Protein AF-A0A9Q0Q1X7-F1 (afdb_monomer_lite)

Foldseek 3Di:
DDDDDDDCADPVPRDRVDDPPPPDPPPVLVVQQVVQVVCVVVVRDGDDDQDPQDALVNLLVLLVQCPDPVSLLVSLVVLVVNLVRDLSNLVSCLVSCVLVSLLVQLLVQLPDPPPDDDPDPDPPCGSNLSSLVSNLSSVDDLVSLACCCPPPCNVVSLVSLLSCLVDNPLSSVLSSLSSVLSSVVSDDLVSLLPDDPSSLVSLVVNLVVCSDPSSNVSSVVVCVVSVVNPVVNVVVVVVVVVVPPD

Structure (mmCIF, N/CA/C/O backbone):
data_AF-A0A9Q0Q1X7-F1
#
_entry.id   AF-A0A9Q0Q1X7-F1
#
loop_
_atom_site.group_PDB
_atom_site.id
_atom_site.type_symbol
_atom_site.label_atom_id
_atom_site.label_alt_id
_atom_site.label_comp_id
_atom_site.label_asym_id
_atom_site.label_entity_id
_atom_site.label_seq_id
_atom_site.pdbx_PDB_ins_code
_atom_site.Cartn_x
_atom_site.Cartn_y
_atom_site.Cartn_z
_atom_site.occupancy
_atom_site.B_iso_or_equiv
_atom_site.auth_seq_id
_atom_site.auth_comp_id
_atom_site.auth_asym_id
_atom_site.auth_atom_id
_atom_site.pdbx_PDB_model_num
ATOM 1 N N . MET A 1 1 ? -6.731 8.729 -27.708 1.00 34.09 1 MET A N 1
ATOM 2 C CA . MET A 1 1 ? -6.376 7.379 -27.225 1.00 34.09 1 MET A CA 1
ATOM 3 C C . MET A 1 1 ? -7.674 6.590 -27.133 1.00 34.09 1 MET A C 1
ATOM 5 O O . MET A 1 1 ? -8.477 6.862 -26.253 1.00 34.09 1 MET A O 1
ATOM 9 N N . VAL A 1 2 ? -7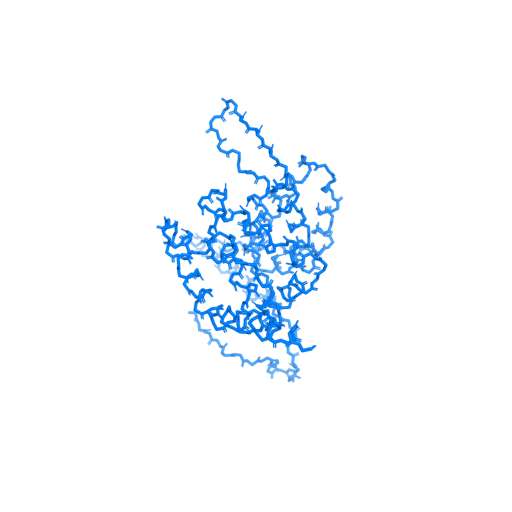.970 5.760 -28.136 1.00 26.16 2 VAL A N 1
ATOM 10 C CA . VAL A 1 2 ? -9.247 5.031 -28.222 1.00 26.16 2 VAL A CA 1
ATOM 11 C C . VAL A 1 2 ? -9.137 3.783 -27.352 1.00 26.16 2 VAL A C 1
ATOM 13 O O . VAL A 1 2 ? -8.309 2.915 -27.616 1.00 26.16 2 VAL A O 1
ATOM 16 N N . VAL A 1 3 ? -9.938 3.730 -26.291 1.00 31.62 3 VAL A N 1
ATOM 17 C CA . VAL A 1 3 ? -10.081 2.560 -25.420 1.00 31.62 3 VAL A CA 1
ATOM 18 C C . VAL A 1 3 ? -10.922 1.529 -26.172 1.00 31.62 3 VAL A C 1
ATOM 20 O O . VAL A 1 3 ? -12.124 1.723 -26.350 1.00 31.62 3 VAL A O 1
ATOM 23 N N . PHE A 1 4 ? -10.303 0.446 -26.642 1.00 34.62 4 PHE A N 1
ATOM 24 C CA . PHE A 1 4 ? -11.054 -0.719 -27.101 1.00 34.62 4 PHE A CA 1
ATOM 25 C C . PHE A 1 4 ? -11.510 -1.526 -25.883 1.00 34.62 4 PHE A C 1
ATOM 27 O O . PHE A 1 4 ? -10.716 -1.855 -25.005 1.00 34.62 4 PHE A O 1
ATOM 34 N N . ARG A 1 5 ? -12.824 -1.770 -25.832 1.00 38.97 5 ARG A N 1
ATOM 35 C CA . ARG A 1 5 ? -13.536 -2.536 -24.804 1.00 38.97 5 ARG A CA 1
ATOM 36 C C . ARG A 1 5 ? -12.902 -3.910 -24.558 1.00 38.97 5 ARG A C 1
ATOM 38 O O . ARG A 1 5 ? -12.424 -4.548 -25.492 1.00 38.97 5 ARG A O 1
ATOM 45 N N . GLN A 1 6 ? -12.998 -4.347 -23.300 1.00 49.66 6 GLN A N 1
ATOM 46 C CA . GLN A 1 6 ? -12.722 -5.695 -22.801 1.00 49.66 6 GLN A CA 1
ATOM 47 C C . GLN A 1 6 ? -13.341 -6.769 -23.701 1.00 49.66 6 GLN A C 1
ATOM 49 O O . GLN A 1 6 ? -14.539 -7.029 -23.649 1.00 49.66 6 GLN A O 1
ATOM 54 N N . ASN A 1 7 ? -12.499 -7.394 -24.515 1.00 52.53 7 ASN A N 1
ATOM 55 C CA . ASN A 1 7 ? -12.688 -8.769 -24.932 1.00 52.53 7 ASN A CA 1
ATOM 56 C C . ASN A 1 7 ? -11.497 -9.518 -24.346 1.00 52.53 7 ASN A C 1
ATOM 58 O O . ASN A 1 7 ? -10.388 -9.410 -24.867 1.00 52.53 7 ASN A O 1
ATOM 62 N N . ASP A 1 8 ? -11.722 -10.293 -23.287 1.00 61.03 8 ASP A N 1
ATOM 63 C CA . ASP A 1 8 ? -10.694 -11.136 -22.656 1.00 61.03 8 ASP A CA 1
ATOM 64 C C . ASP A 1 8 ? -10.352 -12.348 -23.532 1.00 61.03 8 ASP A C 1
ATOM 66 O O . ASP A 1 8 ? -9.950 -13.396 -23.050 1.00 61.03 8 ASP A O 1
ATOM 70 N N . THR A 1 9 ? -10.581 -12.253 -24.840 1.00 65.00 9 THR A N 1
ATOM 71 C CA . THR A 1 9 ? -10.465 -13.337 -25.801 1.00 65.00 9 THR A CA 1
ATOM 72 C C . THR A 1 9 ? -9.698 -12.835 -27.013 1.00 65.00 9 THR A C 1
ATOM 74 O O . THR A 1 9 ? -10.054 -11.823 -27.618 1.00 65.00 9 THR A O 1
ATOM 77 N N . CYS A 1 10 ? -8.637 -13.545 -27.387 1.00 63.25 10 CYS A N 1
ATOM 78 C CA . CYS A 1 10 ? -7.842 -13.196 -28.556 1.00 63.25 10 CYS A CA 1
ATOM 79 C C . CYS A 1 10 ? -8.701 -13.296 -29.831 1.00 63.25 10 CYS A C 1
ATOM 81 O O . CYS A 1 10 ? -9.258 -14.364 -30.094 1.00 63.25 10 CYS A O 1
ATOM 83 N N . PRO A 1 11 ? -8.785 -12.244 -30.668 1.00 62.81 11 PRO A N 1
ATOM 84 C CA . PRO A 1 11 ? -9.604 -12.269 -31.881 1.00 62.81 11 PRO A CA 1
ATOM 85 C C . PRO A 1 11 ? -9.118 -13.302 -32.909 1.00 62.81 11 PRO A C 1
ATOM 87 O O . PRO A 1 11 ? -9.892 -13.729 -33.760 1.00 62.81 11 PRO A O 1
ATOM 90 N N . VAL A 1 12 ? -7.851 -13.722 -32.819 1.00 73.75 12 VAL A N 1
ATOM 91 C CA . VAL A 1 12 ? -7.244 -14.707 -33.724 1.00 73.75 12 VAL A CA 1
ATOM 92 C C . VAL A 1 12 ? -7.391 -16.127 -33.183 1.00 73.75 12 VAL A C 1
ATOM 94 O O . VAL A 1 12 ? -7.832 -17.016 -33.903 1.00 73.75 12 VAL A O 1
ATOM 97 N N . THR A 1 13 ? -7.038 -16.359 -31.916 1.00 75.69 13 THR A N 1
ATOM 98 C CA . THR A 1 13 ? -6.995 -17.720 -31.350 1.00 75.69 13 THR A CA 1
ATOM 99 C C . THR A 1 13 ? -8.276 -18.121 -30.625 1.00 75.69 13 THR A C 1
ATOM 101 O O . THR A 1 13 ? -8.432 -19.290 -30.287 1.00 75.69 13 THR A O 1
ATOM 104 N N . LYS A 1 14 ? -9.193 -17.177 -30.372 1.00 78.69 14 LYS A N 1
ATOM 105 C CA . LYS A 1 14 ? -10.404 -17.354 -29.549 1.00 78.69 14 LYS A CA 1
ATOM 106 C C . LYS A 1 14 ? -10.136 -17.884 -28.131 1.00 78.69 14 LYS A C 1
ATOM 108 O O . LYS A 1 14 ? -11.051 -18.359 -27.468 1.00 78.69 14 LYS A O 1
ATOM 113 N N . GLN A 1 15 ? -8.893 -17.811 -27.657 1.00 72.19 15 GLN A N 1
ATOM 114 C CA . GLN A 1 15 ? -8.513 -18.233 -26.310 1.00 72.19 15 GLN A CA 1
ATOM 115 C C . GLN A 1 15 ? -8.655 -17.079 -25.324 1.00 72.19 15 GLN A C 1
ATOM 117 O O . GLN A 1 15 ? -8.413 -15.924 -25.687 1.00 72.19 15 GLN A O 1
ATOM 122 N N . VAL A 1 16 ? -9.008 -17.415 -24.081 1.00 71.12 16 VAL A N 1
ATOM 123 C CA . VAL A 1 16 ? -9.066 -16.457 -22.974 1.00 71.12 16 VAL A CA 1
ATOM 124 C C . VAL A 1 16 ? -7.652 -15.957 -22.675 1.00 71.12 16 VAL A C 1
ATOM 126 O O . VAL A 1 16 ? -6.748 -16.754 -22.423 1.00 71.12 16 VAL A O 1
ATOM 129 N N . ILE A 1 17 ? -7.447 -14.644 -22.743 1.00 63.00 17 ILE A N 1
ATOM 130 C CA . ILE A 1 17 ? -6.158 -14.008 -22.467 1.00 63.00 17 ILE A CA 1
ATOM 131 C C . ILE A 1 17 ? -6.039 -13.838 -20.952 1.00 63.00 17 ILE A C 1
ATOM 133 O O . ILE A 1 17 ? -6.420 -12.818 -20.382 1.00 63.00 17 ILE A O 1
ATOM 137 N N . SER A 1 18 ? -5.509 -14.861 -20.288 1.00 53.56 18 SER A N 1
ATOM 138 C CA . SER A 1 18 ? -5.159 -14.796 -18.870 1.00 53.56 18 SER A CA 1
ATOM 139 C C . SER A 1 18 ? -3.839 -14.041 -18.707 1.00 53.56 18 SER A C 1
ATOM 141 O O . SER A 1 18 ? -2.768 -14.611 -18.893 1.00 53.56 18 SER A O 1
ATOM 143 N N . GLY A 1 19 ? -3.914 -12.754 -18.366 1.00 54.09 19 GLY A N 1
ATOM 144 C CA . GLY A 1 19 ? -2.747 -11.930 -18.050 1.00 54.09 19 GLY A CA 1
ATOM 145 C C . GLY A 1 19 ? -2.680 -10.663 -18.892 1.00 54.09 19 GLY A C 1
ATOM 146 O O . GLY A 1 19 ? -2.526 -10.702 -20.108 1.00 54.09 19 GLY A O 1
ATOM 147 N N . CYS A 1 20 ? -2.747 -9.510 -18.229 1.00 49.44 20 CYS A N 1
ATOM 148 C CA . CYS A 1 20 ? -2.546 -8.196 -18.840 1.00 49.44 20 CYS A CA 1
ATOM 149 C C . CYS A 1 20 ? -1.042 -7.909 -19.048 1.00 49.44 20 CYS A C 1
ATOM 151 O O . CYS A 1 20 ? -0.532 -6.852 -18.670 1.00 49.44 20 CYS A O 1
ATOM 153 N N . GLU A 1 21 ? -0.308 -8.877 -19.604 1.00 54.56 21 GLU A N 1
ATOM 154 C CA . GLU A 1 21 ? 1.038 -8.663 -20.131 1.00 54.56 21 GLU A CA 1
ATOM 155 C C . GLU A 1 21 ? 0.905 -8.338 -21.616 1.00 54.56 21 GLU A C 1
ATOM 157 O O . GLU A 1 21 ? 0.806 -9.208 -22.480 1.00 54.56 21 GLU A O 1
ATOM 162 N N . VAL A 1 22 ? 0.851 -7.040 -21.917 1.00 57.97 22 VAL A N 1
ATOM 163 C CA . VAL A 1 22 ? 0.846 -6.554 -23.296 1.00 57.97 22 VAL A CA 1
ATOM 164 C C . VAL A 1 22 ? 2.129 -7.043 -23.962 1.00 57.97 22 VAL A C 1
ATOM 166 O O . VAL A 1 22 ? 3.216 -6.574 -23.625 1.00 57.97 22 VAL A O 1
ATOM 169 N N . THR A 1 23 ? 2.024 -7.981 -24.907 1.00 57.84 23 THR A N 1
ATOM 170 C CA . THR A 1 23 ? 3.183 -8.404 -25.696 1.00 57.84 23 THR A CA 1
ATOM 171 C C . THR A 1 23 ? 3.665 -7.194 -26.495 1.00 57.84 23 THR A C 1
ATOM 173 O O . THR A 1 23 ? 2.920 -6.671 -27.332 1.00 57.84 23 THR A O 1
ATOM 176 N N . PRO A 1 24 ? 4.880 -6.685 -26.243 1.00 64.31 24 PRO A N 1
ATOM 177 C CA . PRO A 1 24 ? 5.303 -5.446 -26.862 1.00 64.31 24 PRO A CA 1
ATOM 178 C C . PRO A 1 24 ? 5.451 -5.647 -28.377 1.00 64.31 24 PRO A C 1
ATOM 180 O O . PRO A 1 24 ? 6.198 -6.508 -28.836 1.00 64.31 24 PRO A O 1
ATOM 183 N N . ASN A 1 25 ? 4.763 -4.833 -29.184 1.00 79.19 25 ASN A N 1
ATOM 184 C CA . ASN A 1 25 ? 4.860 -4.905 -30.643 1.00 79.19 25 ASN A CA 1
ATOM 185 C C . ASN A 1 25 ? 6.217 -4.338 -31.106 1.00 79.19 25 ASN A C 1
ATOM 187 O O . ASN A 1 25 ? 6.386 -3.137 -31.334 1.00 79.19 25 ASN A O 1
ATOM 191 N N . HIS A 1 26 ? 7.221 -5.215 -31.195 1.00 80.62 26 HIS A N 1
ATOM 192 C CA . HIS A 1 26 ? 8.582 -4.863 -31.602 1.00 80.62 26 HIS A CA 1
ATOM 193 C C . HIS A 1 26 ? 8.637 -4.272 -33.017 1.00 80.62 26 HIS A C 1
ATOM 195 O O . HIS A 1 26 ? 9.427 -3.357 -33.247 1.00 80.62 26 HIS A O 1
ATOM 201 N N . THR A 1 27 ? 7.790 -4.739 -33.937 1.00 83.19 27 THR A N 1
ATOM 202 C CA . THR A 1 27 ? 7.736 -4.245 -35.321 1.00 83.19 27 THR A CA 1
ATOM 203 C C . THR A 1 27 ? 7.262 -2.800 -35.370 1.00 83.19 27 THR A C 1
ATOM 205 O O . THR A 1 27 ? 7.963 -1.946 -35.907 1.00 83.19 27 THR A O 1
ATOM 208 N N . LEU A 1 28 ? 6.125 -2.497 -34.738 1.00 85.31 28 LEU A N 1
ATOM 209 C CA . LEU A 1 28 ? 5.586 -1.138 -34.688 1.00 85.31 28 LEU A CA 1
ATOM 210 C C . LEU A 1 28 ? 6.562 -0.173 -34.008 1.00 85.31 28 LEU A C 1
ATOM 212 O O . LEU A 1 28 ? 6.812 0.918 -34.509 1.00 85.31 28 LEU A O 1
ATOM 216 N N . ARG A 1 29 ? 7.169 -0.596 -32.895 1.00 84.00 29 ARG A N 1
ATOM 217 C CA . ARG A 1 29 ? 8.184 0.201 -32.196 1.00 84.00 29 ARG A CA 1
ATOM 218 C C . ARG A 1 29 ? 9.399 0.492 -33.074 1.00 84.00 29 ARG A C 1
ATOM 220 O O . ARG A 1 29 ? 9.871 1.624 -33.072 1.00 84.00 29 ARG A O 1
ATOM 227 N N . ARG A 1 30 ? 9.902 -0.497 -33.823 1.00 85.56 30 ARG A N 1
ATOM 228 C CA . ARG A 1 30 ? 11.009 -0.287 -34.769 1.00 85.56 30 ARG A CA 1
ATOM 229 C C . ARG A 1 30 ? 10.622 0.717 -35.851 1.00 85.56 30 ARG A C 1
ATOM 231 O O . ARG A 1 30 ? 11.399 1.627 -36.100 1.00 85.56 30 ARG A O 1
ATOM 238 N N . LEU A 1 31 ? 9.423 0.596 -36.425 1.00 90.62 31 LEU A N 1
ATOM 239 C CA . LEU A 1 31 ? 8.917 1.532 -37.435 1.00 90.62 31 LEU A CA 1
ATOM 240 C C . LEU A 1 31 ? 8.816 2.964 -36.893 1.00 90.62 31 LEU A C 1
ATOM 242 O O . LEU A 1 31 ? 9.316 3.887 -37.529 1.00 90.62 31 LEU A O 1
ATOM 246 N N . LEU A 1 32 ? 8.245 3.141 -35.697 1.00 88.62 32 LEU A N 1
ATOM 247 C CA . LEU A 1 32 ? 8.159 4.441 -35.025 1.00 88.62 32 LEU A CA 1
ATOM 248 C C . LEU A 1 32 ? 9.546 5.036 -34.759 1.00 88.62 32 LEU A C 1
ATOM 250 O O . LEU A 1 32 ? 9.793 6.186 -35.103 1.00 88.62 32 LEU A O 1
ATOM 254 N N . GLN A 1 33 ? 10.474 4.254 -34.198 1.00 89.94 33 GLN A N 1
ATOM 255 C CA . GLN A 1 33 ? 11.833 4.728 -33.928 1.00 89.94 33 GLN A CA 1
ATOM 256 C C . GLN A 1 33 ? 12.584 5.098 -35.212 1.00 89.94 33 GLN A C 1
ATOM 258 O O . GLN A 1 33 ? 13.239 6.136 -35.236 1.00 89.94 33 GLN A O 1
ATOM 263 N N . SER A 1 34 ? 12.471 4.292 -36.273 1.00 90.62 34 SER A N 1
ATOM 264 C CA . SER A 1 34 ? 13.057 4.600 -37.581 1.00 90.62 34 SER A CA 1
ATOM 265 C C . SER A 1 34 ? 12.482 5.886 -38.170 1.00 90.62 34 SER A C 1
ATOM 267 O O . SER A 1 34 ? 13.238 6.713 -38.672 1.00 90.62 34 SER A O 1
ATOM 269 N N . TRP A 1 35 ? 11.167 6.092 -38.062 1.00 93.81 35 TRP A N 1
ATOM 270 C CA . TRP A 1 35 ? 10.526 7.324 -38.511 1.00 93.81 35 TRP A CA 1
ATOM 271 C C . TRP A 1 35 ? 11.007 8.546 -37.716 1.00 93.81 35 TRP A C 1
ATOM 273 O O . TRP A 1 35 ? 11.354 9.554 -38.328 1.00 93.81 35 TRP A O 1
ATOM 283 N N . CYS A 1 36 ? 11.121 8.453 -36.385 1.00 92.06 36 CYS A N 1
ATOM 284 C CA . CYS A 1 36 ? 11.690 9.532 -35.568 1.00 92.06 36 CYS A CA 1
ATOM 285 C C . CYS A 1 36 ? 13.123 9.870 -36.001 1.00 92.06 36 CYS A C 1
ATOM 287 O O . CYS A 1 36 ? 13.451 11.037 -36.165 1.00 92.06 36 CYS A O 1
ATOM 289 N N . THR A 1 37 ? 13.970 8.862 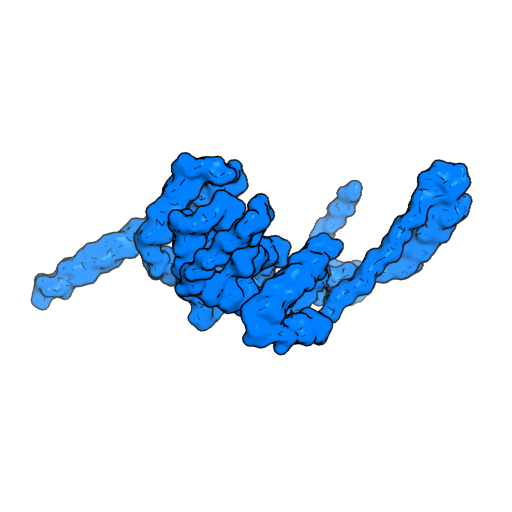-36.244 1.00 91.62 37 THR A N 1
ATOM 290 C CA . THR A 1 37 ? 15.350 9.083 -36.706 1.00 91.62 37 THR A CA 1
ATOM 291 C C . THR A 1 37 ? 15.404 9.786 -38.063 1.00 91.62 37 THR A C 1
ATOM 293 O O . THR A 1 37 ? 16.218 10.687 -38.240 1.00 91.62 37 THR A O 1
ATOM 296 N N . LEU A 1 38 ? 14.524 9.425 -39.003 1.00 93.38 38 LEU A N 1
ATOM 297 C CA . LEU A 1 38 ? 14.449 10.076 -40.316 1.00 93.38 38 LEU A CA 1
ATOM 298 C C . LEU A 1 38 ? 13.961 11.531 -40.243 1.00 93.38 38 LEU A C 1
ATOM 300 O O . LEU A 1 38 ? 14.287 12.320 -41.123 1.00 93.38 38 LEU A O 1
ATOM 304 N N . ASN A 1 39 ? 13.205 11.890 -39.203 1.00 94.62 39 ASN A N 1
ATOM 305 C CA . ASN A 1 39 ? 12.632 13.225 -39.025 1.00 94.62 39 ASN A CA 1
ATOM 306 C C . ASN A 1 39 ? 13.333 14.047 -37.931 1.00 94.62 39 ASN A C 1
ATOM 308 O O . ASN A 1 39 ? 12.814 15.081 -37.510 1.00 94.62 39 ASN A O 1
ATOM 312 N N . ALA A 1 40 ? 14.523 13.629 -37.492 1.00 91.00 40 ALA A N 1
ATOM 313 C CA . ALA A 1 40 ? 15.295 14.345 -36.478 1.00 91.00 40 ALA A CA 1
ATOM 314 C C . ALA A 1 40 ? 15.620 15.795 -36.892 1.00 91.00 40 ALA A C 1
ATOM 316 O O . ALA A 1 40 ? 15.677 16.681 -36.043 1.00 91.00 40 ALA A O 1
ATOM 317 N N . SER A 1 41 ? 15.757 16.065 -38.196 1.00 92.44 41 SER A N 1
ATOM 318 C CA . SER A 1 41 ? 15.951 17.418 -38.742 1.00 92.44 41 SER A CA 1
ATOM 319 C C . SER A 1 41 ? 14.759 18.355 -38.520 1.00 92.44 41 SER A C 1
ATOM 321 O O . SER A 1 41 ? 14.940 19.568 -38.514 1.00 92.44 41 SER A O 1
ATOM 323 N N . TYR A 1 42 ? 13.558 17.813 -38.300 1.00 92.19 42 TYR A N 1
ATOM 324 C CA . TYR A 1 42 ? 12.350 18.573 -37.966 1.00 92.19 42 TYR A CA 1
ATOM 325 C C . TYR A 1 42 ? 12.163 18.752 -36.449 1.00 92.19 42 TYR A C 1
ATOM 327 O O . TYR A 1 42 ? 11.080 19.122 -36.003 1.00 92.19 42 TYR A O 1
ATOM 335 N N . GLY A 1 43 ? 13.190 18.458 -35.643 1.00 89.69 43 GLY A N 1
ATOM 336 C CA . GLY A 1 43 ? 13.123 18.537 -34.181 1.00 89.69 43 GLY A CA 1
ATOM 337 C C . GLY A 1 43 ? 12.377 17.370 -33.527 1.00 89.69 43 GLY A C 1
ATOM 338 O O . GLY A 1 43 ? 12.016 17.455 -32.357 1.00 89.69 43 GLY A O 1
ATOM 339 N N . ILE A 1 44 ? 12.125 16.279 -34.261 1.00 88.88 44 ILE A N 1
ATOM 340 C CA . ILE A 1 44 ? 11.456 15.096 -33.712 1.00 88.88 44 ILE A CA 1
ATOM 341 C C . ILE A 1 44 ? 12.471 14.230 -32.970 1.00 88.88 44 ILE A C 1
ATOM 343 O O . ILE A 1 44 ? 13.355 13.619 -33.571 1.00 88.88 44 ILE A O 1
ATOM 347 N N . GLU A 1 45 ? 12.311 14.136 -31.653 1.00 88.56 45 GLU A N 1
ATOM 348 C CA . GLU A 1 45 ? 13.150 13.286 -30.816 1.00 88.56 45 GLU A CA 1
ATOM 349 C C . GLU A 1 45 ? 12.780 11.804 -30.930 1.00 88.56 45 GLU A C 1
ATOM 351 O O . GLU A 1 45 ? 11.630 11.404 -31.146 1.00 88.56 45 GLU A O 1
ATOM 356 N N . ARG A 1 46 ? 13.790 10.948 -30.764 1.00 85.00 46 ARG A N 1
ATOM 357 C CA . ARG A 1 46 ? 13.601 9.501 -30.777 1.00 85.00 46 ARG A CA 1
ATOM 358 C C . ARG A 1 46 ? 12.906 9.054 -29.496 1.00 85.00 46 ARG A C 1
ATOM 360 O O . ARG A 1 46 ? 13.430 9.248 -28.406 1.00 85.00 46 ARG A O 1
ATOM 367 N N . ILE A 1 47 ? 11.800 8.327 -29.644 1.00 80.06 47 ILE A N 1
ATOM 368 C CA . ILE A 1 47 ? 11.132 7.677 -28.512 1.00 80.06 47 ILE A CA 1
ATOM 369 C C . ILE A 1 47 ? 12.082 6.622 -27.907 1.00 80.06 47 ILE A C 1
ATOM 371 O O . ILE A 1 47 ? 12.444 5.657 -28.604 1.00 80.06 47 ILE A O 1
ATOM 375 N N . PRO A 1 48 ? 12.497 6.771 -26.634 1.00 76.00 48 PRO A N 1
ATOM 376 C CA . PRO A 1 48 ? 13.414 5.837 -25.999 1.00 76.00 48 PRO A CA 1
ATOM 377 C C . PRO A 1 48 ? 12.780 4.450 -25.886 1.00 76.00 48 PRO A C 1
ATOM 379 O O . PRO A 1 48 ? 11.569 4.292 -25.724 1.00 76.00 48 PRO A O 1
ATOM 382 N N . THR A 1 49 ? 13.609 3.412 -25.984 1.00 70.94 49 THR A N 1
ATOM 383 C CA . THR A 1 49 ? 13.152 2.046 -25.721 1.00 70.94 49 THR A CA 1
ATOM 384 C C . THR A 1 49 ? 12.846 1.927 -24.226 1.00 70.94 49 THR A C 1
ATOM 386 O O . THR A 1 49 ? 13.737 2.228 -23.428 1.00 70.94 49 THR A O 1
ATOM 389 N N . PRO A 1 50 ? 11.639 1.476 -23.827 1.00 68.38 50 PRO A N 1
ATOM 390 C CA . PRO A 1 50 ? 11.348 1.209 -22.425 1.00 68.38 50 PRO A CA 1
ATOM 391 C C . PRO A 1 50 ? 12.401 0.265 -21.846 1.00 68.38 50 PRO A C 1
ATOM 393 O O . PRO A 1 50 ? 12.781 -0.709 -22.509 1.00 68.38 50 PRO A O 1
ATOM 396 N N . LYS A 1 51 ? 12.879 0.555 -20.632 1.00 69.94 51 LYS A N 1
ATOM 397 C CA . LYS A 1 51 ? 13.780 -0.355 -19.922 1.00 69.94 51 LYS A CA 1
ATOM 398 C C . LYS A 1 51 ? 13.117 -1.736 -19.814 1.00 69.94 51 LYS A C 1
ATOM 400 O O . LYS A 1 51 ? 11.895 -1.800 -19.647 1.00 69.94 51 LYS A O 1
ATOM 405 N N . PRO A 1 52 ? 13.883 -2.836 -19.924 1.00 71.81 52 PRO A N 1
ATOM 406 C CA . PRO A 1 52 ? 13.350 -4.163 -19.656 1.00 71.81 52 PRO A CA 1
ATOM 407 C C . PRO A 1 52 ? 12.705 -4.181 -18.270 1.00 71.81 52 PRO A C 1
ATOM 409 O O . PRO A 1 52 ? 13.307 -3.688 -17.316 1.00 71.81 52 PRO A O 1
ATOM 412 N N . ALA A 1 53 ? 11.495 -4.732 -18.171 1.00 76.75 53 ALA A N 1
ATOM 413 C CA . ALA A 1 53 ? 10.846 -4.906 -16.880 1.00 76.75 53 ALA A CA 1
ATOM 414 C C . ALA A 1 53 ? 11.727 -5.772 -15.972 1.00 76.75 53 ALA A C 1
ATOM 416 O O . ALA A 1 53 ? 12.401 -6.700 -16.437 1.00 76.75 53 ALA A O 1
ATOM 417 N N . ILE A 1 54 ? 11.723 -5.460 -14.679 1.00 87.12 54 ILE A N 1
ATOM 418 C CA . ILE A 1 54 ? 12.439 -6.270 -13.699 1.00 87.12 54 ILE A CA 1
ATOM 419 C C . ILE A 1 54 ? 11.806 -7.662 -13.629 1.00 87.12 54 ILE A C 1
ATOM 421 O O . ILE A 1 54 ? 10.584 -7.804 -13.699 1.00 87.12 54 ILE A O 1
ATOM 425 N N . ASN A 1 55 ? 12.621 -8.702 -13.471 1.00 88.44 55 ASN A N 1
ATOM 426 C CA . ASN A 1 55 ? 12.105 -10.052 -13.274 1.00 88.44 55 ASN A CA 1
ATOM 427 C C . ASN A 1 55 ? 11.965 -10.404 -11.783 1.00 88.44 55 ASN A C 1
ATOM 429 O O . ASN A 1 55 ? 12.596 -9.806 -10.907 1.00 88.44 55 ASN A O 1
ATOM 433 N N . ARG A 1 56 ? 11.157 -11.432 -11.497 1.00 90.00 56 ARG A N 1
ATOM 434 C CA . ARG A 1 56 ? 10.883 -11.898 -10.129 1.00 90.00 56 ARG A CA 1
ATOM 435 C C . ARG A 1 56 ? 12.164 -12.219 -9.353 1.00 90.00 56 ARG A C 1
ATOM 437 O O . ARG A 1 56 ? 12.285 -11.843 -8.194 1.00 90.00 56 ARG A O 1
ATOM 444 N N . ALA A 1 57 ? 13.133 -12.877 -9.992 1.00 90.56 57 ALA A N 1
ATOM 445 C CA . ALA A 1 57 ? 14.385 -13.281 -9.351 1.00 90.56 57 ALA A CA 1
ATOM 446 C C . ALA A 1 57 ? 15.233 -12.077 -8.905 1.00 90.56 57 ALA A C 1
ATOM 448 O O . ALA A 1 57 ? 15.843 -12.113 -7.835 1.00 90.56 57 ALA A O 1
ATOM 449 N N . GLN A 1 58 ? 15.249 -10.999 -9.692 1.00 92.69 58 GLN A N 1
ATOM 450 C CA . GLN A 1 58 ? 15.921 -9.752 -9.335 1.00 92.69 58 GLN A CA 1
ATOM 451 C C . GLN A 1 58 ? 15.265 -9.101 -8.117 1.00 92.69 58 GLN A C 1
ATOM 453 O O . GLN A 1 58 ? 15.979 -8.730 -7.187 1.00 92.69 58 GLN A O 1
ATOM 458 N N . VAL A 1 59 ? 13.929 -9.023 -8.081 1.00 94.25 59 VAL A N 1
ATOM 459 C CA . VAL A 1 59 ? 13.211 -8.494 -6.910 1.00 94.25 59 VAL A CA 1
ATOM 460 C C . VAL A 1 59 ? 13.494 -9.354 -5.680 1.00 94.25 59 VAL A C 1
ATOM 462 O O . VAL A 1 59 ? 13.928 -8.827 -4.660 1.00 94.25 59 VAL A O 1
ATOM 465 N N . SER A 1 60 ? 13.360 -10.679 -5.775 1.00 93.81 60 SER A N 1
ATOM 466 C CA . SER A 1 60 ? 13.637 -11.579 -4.649 1.00 93.81 60 SER A CA 1
ATOM 467 C C . SER A 1 60 ? 15.080 -11.461 -4.144 1.00 93.81 60 SER A C 1
ATOM 469 O O . SER A 1 60 ? 15.313 -11.516 -2.940 1.00 93.81 60 SER A O 1
ATOM 471 N N . LYS A 1 61 ? 16.061 -11.238 -5.029 1.00 94.56 61 LYS A N 1
ATOM 472 C CA . LYS A 1 61 ? 17.452 -10.984 -4.625 1.00 94.56 61 LYS A CA 1
ATOM 473 C C . LYS A 1 61 ? 17.590 -9.694 -3.811 1.00 94.56 61 LYS A C 1
ATOM 475 O O . LYS A 1 61 ? 18.352 -9.681 -2.848 1.00 94.56 61 LYS A O 1
ATOM 480 N N . ILE A 1 62 ? 16.870 -8.636 -4.189 1.00 94.50 62 ILE A N 1
ATOM 481 C CA . ILE A 1 62 ? 16.851 -7.364 -3.451 1.00 94.50 62 ILE A CA 1
ATOM 482 C C . ILE A 1 62 ? 16.243 -7.576 -2.059 1.00 94.50 62 ILE A C 1
ATOM 484 O O . ILE A 1 62 ? 16.866 -7.195 -1.072 1.00 94.50 62 ILE A O 1
ATOM 488 N N . LEU A 1 63 ? 15.096 -8.260 -1.974 1.00 95.06 63 LEU A N 1
ATOM 489 C CA . LEU A 1 63 ? 14.425 -8.552 -0.702 1.00 95.06 63 LEU A CA 1
ATOM 490 C C . LEU A 1 63 ? 15.306 -9.402 0.232 1.00 95.06 63 LEU A C 1
ATOM 492 O O . LEU A 1 63 ? 15.470 -9.081 1.404 1.00 95.06 63 LEU A O 1
ATOM 496 N N . ASN A 1 64 ? 15.956 -10.444 -0.295 1.00 92.75 64 ASN A N 1
ATOM 497 C CA . ASN A 1 64 ? 16.817 -11.342 0.488 1.00 92.75 64 ASN A CA 1
ATOM 498 C C . ASN A 1 64 ? 18.114 -10.684 0.994 1.00 92.75 64 ASN A C 1
ATOM 500 O O . ASN A 1 64 ? 18.765 -11.213 1.900 1.00 92.75 64 ASN A O 1
ATOM 504 N N . ALA A 1 65 ? 18.517 -9.558 0.400 1.00 91.75 65 ALA A N 1
ATOM 505 C CA . ALA A 1 65 ? 19.682 -8.795 0.835 1.00 91.75 65 ALA A CA 1
ATOM 506 C C . ALA A 1 65 ? 19.387 -7.894 2.049 1.00 91.75 65 ALA A C 1
ATOM 508 O O . ALA A 1 65 ? 20.323 -7.429 2.692 1.00 91.75 65 ALA A O 1
ATOM 509 N N . ALA A 1 66 ? 18.115 -7.662 2.384 1.00 91.88 66 ALA A N 1
ATOM 510 C CA . ALA A 1 66 ? 17.679 -6.731 3.422 1.00 91.88 66 ALA A CA 1
ATOM 511 C C . ALA A 1 66 ? 17.685 -7.355 4.834 1.00 91.88 66 ALA A C 1
ATOM 513 O O . ALA A 1 66 ? 16.635 -7.501 5.463 1.00 91.88 66 ALA A O 1
ATOM 514 N N . LYS A 1 67 ? 18.864 -7.755 5.333 1.00 88.69 67 LYS A N 1
ATOM 515 C CA . LYS A 1 67 ? 19.000 -8.461 6.625 1.00 88.69 67 LYS A CA 1
ATOM 516 C C . LYS A 1 67 ? 19.231 -7.537 7.822 1.00 88.69 67 LYS A C 1
ATOM 518 O O . LYS A 1 67 ? 18.842 -7.891 8.930 1.00 88.69 67 LYS A O 1
ATOM 523 N N . SER A 1 68 ? 19.864 -6.385 7.616 1.00 86.75 68 SER A N 1
ATOM 524 C CA . SER A 1 68 ? 20.078 -5.361 8.648 1.00 86.75 68 SER A CA 1
ATOM 525 C C . SER A 1 68 ? 19.218 -4.111 8.399 1.00 86.75 68 SER A C 1
ATOM 527 O O . SER A 1 68 ? 18.799 -3.892 7.260 1.00 86.75 68 SER A O 1
ATOM 529 N N . PRO A 1 69 ? 18.988 -3.246 9.409 1.00 84.38 69 PRO A N 1
ATOM 530 C CA . PRO A 1 69 ? 18.225 -2.003 9.229 1.00 84.38 69 PRO A CA 1
ATOM 531 C C . PRO A 1 69 ? 18.771 -1.105 8.107 1.00 84.38 69 PRO A C 1
ATOM 533 O O . PRO A 1 69 ? 18.019 -0.606 7.275 1.00 84.38 69 PRO A O 1
ATOM 536 N N . GLN A 1 70 ? 20.095 -0.972 8.005 1.00 84.94 70 GLN A N 1
ATOM 537 C CA . GLN A 1 70 ? 20.752 -0.194 6.945 1.00 84.94 70 GLN A CA 1
ATOM 538 C C . GLN A 1 70 ? 20.487 -0.789 5.551 1.00 84.94 70 GLN A C 1
ATOM 540 O O . GLN A 1 70 ? 20.184 -0.067 4.600 1.00 84.94 70 GLN A O 1
ATOM 545 N N . GLN A 1 71 ? 20.540 -2.120 5.433 1.00 89.00 71 GLN A N 1
ATOM 546 C CA . GLN A 1 71 ? 20.231 -2.823 4.185 1.00 89.00 71 GLN A CA 1
ATOM 547 C C . GLN A 1 71 ? 18.741 -2.736 3.831 1.00 89.00 71 GLN A C 1
ATOM 549 O O . GLN A 1 71 ? 18.399 -2.703 2.650 1.00 89.00 71 GLN A O 1
ATOM 554 N N . GLN A 1 72 ? 17.851 -2.670 4.826 1.00 90.31 72 GLN A N 1
ATOM 555 C CA . GLN A 1 72 ? 16.422 -2.439 4.609 1.00 90.31 72 GLN A CA 1
ATOM 556 C C . GLN A 1 72 ? 16.174 -1.056 4.006 1.00 90.31 72 GLN A C 1
ATOM 558 O O . GLN A 1 72 ? 15.454 -0.968 3.017 1.00 90.31 72 GLN A O 1
ATOM 563 N N . VAL A 1 73 ? 16.825 -0.002 4.504 1.00 88.75 73 VAL A N 1
ATOM 564 C CA . VAL A 1 73 ? 16.715 1.348 3.919 1.00 88.75 73 VAL A CA 1
ATOM 565 C C . VAL A 1 73 ? 17.185 1.368 2.460 1.00 88.75 73 VAL A C 1
ATOM 567 O O . VAL A 1 73 ? 16.507 1.914 1.587 1.00 88.75 73 VAL A O 1
ATOM 570 N N . GLU A 1 74 ? 18.316 0.727 2.153 1.00 89.69 74 GLU A N 1
ATOM 571 C CA . GLU A 1 74 ? 18.794 0.623 0.769 1.00 89.69 74 GLU A CA 1
ATOM 572 C C . GLU A 1 74 ? 17.831 -0.191 -0.115 1.00 89.69 74 GLU A C 1
ATOM 574 O O . GLU A 1 74 ? 17.582 0.164 -1.271 1.00 89.69 74 GLU A O 1
ATOM 579 N N . CYS A 1 75 ? 17.258 -1.266 0.432 1.00 94.31 75 CYS A N 1
ATOM 580 C CA . CYS A 1 75 ? 16.240 -2.072 -0.229 1.00 94.31 75 CYS A CA 1
ATOM 581 C C . CYS A 1 75 ? 14.994 -1.241 -0.553 1.00 94.31 75 CYS A C 1
ATOM 583 O O . CYS A 1 75 ? 14.564 -1.241 -1.704 1.00 94.31 75 CYS A O 1
ATOM 585 N N . LEU A 1 76 ? 14.457 -0.479 0.405 1.00 94.69 76 LEU A N 1
ATOM 586 C CA . LEU A 1 76 ? 13.304 0.404 0.192 1.00 94.69 76 LEU A CA 1
ATOM 587 C C . LEU A 1 76 ? 13.573 1.415 -0.924 1.00 94.69 76 LEU A C 1
ATOM 589 O O . LEU A 1 76 ? 12.765 1.539 -1.843 1.00 94.69 76 LEU A O 1
ATOM 593 N N . ARG A 1 77 ? 14.753 2.048 -0.932 1.00 93.19 77 ARG A N 1
ATOM 594 C CA . ARG A 1 77 ? 15.149 2.983 -1.998 1.00 93.19 77 ARG A CA 1
ATOM 595 C C . ARG A 1 77 ? 15.143 2.321 -3.381 1.00 93.19 77 ARG A C 1
ATOM 597 O O . ARG A 1 77 ? 14.671 2.914 -4.353 1.00 93.19 77 ARG A O 1
ATOM 604 N N . LYS A 1 78 ? 15.637 1.081 -3.480 1.00 94.38 78 LYS A N 1
ATOM 605 C CA . LYS A 1 78 ? 15.600 0.296 -4.727 1.00 94.38 78 LYS A CA 1
ATOM 606 C C . LYS A 1 78 ? 14.168 -0.050 -5.125 1.00 94.38 78 LYS A C 1
ATOM 608 O O . LYS A 1 78 ? 13.812 0.148 -6.283 1.00 94.38 78 LYS A O 1
ATOM 613 N N . LEU A 1 79 ? 13.347 -0.522 -4.187 1.00 95.75 79 LEU A N 1
ATOM 614 C CA . LEU A 1 79 ? 11.945 -0.867 -4.437 1.00 95.75 79 LEU A CA 1
ATOM 615 C C . LEU A 1 79 ? 11.140 0.352 -4.907 1.00 95.75 79 LEU A C 1
ATOM 617 O O . LEU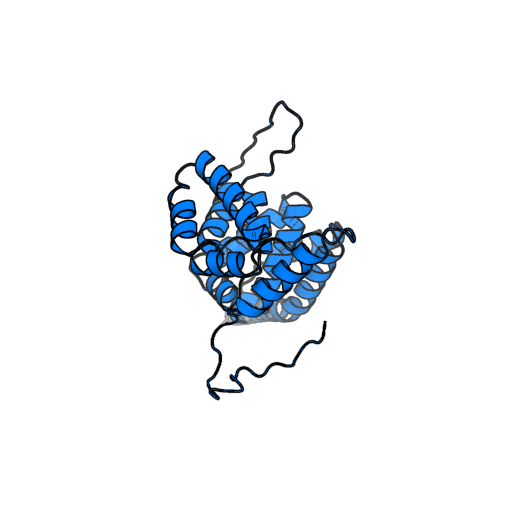 A 1 79 ? 10.397 0.229 -5.877 1.00 95.75 79 LEU A O 1
ATOM 621 N N . ARG A 1 80 ? 11.343 1.531 -4.304 1.00 95.19 80 ARG A N 1
ATOM 622 C CA . ARG A 1 80 ? 10.709 2.788 -4.734 1.00 95.19 80 ARG A CA 1
ATOM 623 C C . ARG A 1 80 ? 11.066 3.134 -6.179 1.00 95.19 80 ARG A C 1
ATOM 625 O O . ARG A 1 80 ? 10.180 3.431 -6.975 1.00 95.19 80 ARG A O 1
ATOM 632 N N . SER A 1 81 ? 12.355 3.060 -6.517 1.00 93.69 81 SER A N 1
ATOM 633 C CA . SER A 1 81 ? 12.854 3.320 -7.873 1.00 93.69 81 SER A CA 1
ATOM 634 C C . SER A 1 81 ? 12.259 2.345 -8.895 1.00 93.69 81 SER A C 1
ATOM 636 O O . SER A 1 81 ? 11.816 2.749 -9.960 1.00 93.69 81 SER A O 1
ATOM 638 N N . ILE A 1 82 ? 12.166 1.060 -8.549 1.00 92.62 82 ILE A N 1
ATOM 639 C CA . ILE A 1 82 ? 11.584 0.035 -9.424 1.00 92.62 82 ILE A CA 1
ATOM 640 C C . ILE A 1 82 ? 10.075 0.251 -9.617 1.00 92.62 82 ILE A C 1
ATOM 642 O O . ILE A 1 82 ? 9.578 0.137 -10.742 1.00 92.62 82 ILE A O 1
ATOM 646 N N . ALA A 1 83 ? 9.348 0.562 -8.540 1.00 93.06 83 ALA A N 1
ATOM 647 C CA . ALA A 1 83 ? 7.900 0.759 -8.560 1.00 93.06 83 ALA A CA 1
ATOM 648 C C . ALA A 1 83 ? 7.474 2.008 -9.347 1.00 93.06 83 ALA A C 1
ATOM 650 O O . ALA A 1 83 ? 6.384 2.019 -9.920 1.00 93.06 83 ALA A O 1
ATOM 651 N N . SER A 1 84 ? 8.310 3.051 -9.392 1.00 91.00 84 SER A N 1
ATOM 652 C CA . SER A 1 84 ? 8.004 4.289 -10.119 1.00 91.00 84 SER A CA 1
ATOM 653 C C . SER A 1 84 ? 8.192 4.176 -11.636 1.00 91.00 84 SER A C 1
ATOM 655 O O . SER A 1 84 ? 7.666 5.008 -12.370 1.00 91.00 84 SER A O 1
ATOM 657 N N . GLU A 1 85 ? 8.898 3.150 -12.126 1.00 88.50 85 GLU A N 1
ATOM 658 C CA . GLU A 1 85 ? 9.179 3.005 -13.557 1.00 88.50 85 GLU A CA 1
ATOM 659 C C . GLU A 1 85 ? 7.954 2.575 -14.376 1.00 88.50 85 GLU A C 1
ATOM 661 O O . GLU A 1 85 ? 7.733 3.119 -15.458 1.00 88.50 85 GLU A O 1
ATOM 666 N N . ASN A 1 86 ? 7.188 1.571 -13.926 1.00 85.50 86 ASN A N 1
ATOM 667 C CA . ASN A 1 86 ? 6.001 1.082 -14.641 1.00 85.50 86 ASN A CA 1
ATOM 668 C C . ASN A 1 86 ? 5.121 0.135 -13.794 1.00 85.50 86 ASN A C 1
ATOM 670 O O . ASN A 1 86 ? 5.572 -0.472 -12.825 1.00 85.50 86 ASN A O 1
ATOM 674 N N . GLU A 1 87 ? 3.868 -0.054 -14.220 1.00 87.69 87 GLU A N 1
ATOM 675 C CA . GLU A 1 87 ? 2.894 -0.947 -13.564 1.00 87.69 87 GLU A CA 1
ATOM 676 C C . GLU A 1 87 ? 3.278 -2.437 -13.630 1.00 87.69 87 GLU A C 1
ATOM 678 O O . GLU A 1 87 ? 2.959 -3.206 -12.722 1.00 87.69 87 GLU A O 1
ATOM 683 N N . THR A 1 88 ? 3.999 -2.872 -14.670 1.00 87.25 88 THR A N 1
ATOM 684 C CA . THR A 1 88 ? 4.473 -4.264 -14.782 1.00 87.25 88 THR A CA 1
ATOM 685 C C . THR A 1 88 ? 5.475 -4.597 -13.676 1.00 87.25 88 THR A C 1
ATOM 687 O O . THR A 1 88 ? 5.402 -5.673 -13.084 1.00 87.25 88 THR A O 1
ATOM 690 N N . ASN A 1 89 ? 6.360 -3.658 -13.332 1.00 91.81 89 ASN A N 1
ATOM 691 C CA . ASN A 1 89 ? 7.295 -3.789 -12.223 1.00 91.81 89 ASN A CA 1
ATOM 692 C C . ASN A 1 89 ? 6.544 -3.932 -10.895 1.00 91.81 89 ASN A C 1
ATOM 694 O O . ASN A 1 89 ? 6.891 -4.811 -10.114 1.00 91.81 89 ASN A O 1
ATOM 698 N N . LYS A 1 90 ? 5.486 -3.143 -10.656 1.00 93.62 90 LYS A N 1
ATOM 699 C CA . LYS A 1 90 ? 4.671 -3.250 -9.432 1.00 93.62 90 LYS A CA 1
ATOM 700 C C . LYS A 1 90 ? 4.024 -4.629 -9.287 1.00 93.62 90 LYS A C 1
ATOM 702 O O . LYS A 1 90 ? 4.146 -5.251 -8.234 1.00 93.62 90 LYS A O 1
ATOM 707 N N . ARG A 1 91 ? 3.433 -5.162 -10.363 1.00 91.56 91 ARG A N 1
ATOM 708 C CA . ARG A 1 91 ? 2.873 -6.531 -10.374 1.00 91.56 91 ARG A CA 1
ATOM 709 C C . ARG A 1 91 ? 3.946 -7.594 -10.149 1.00 91.56 91 ARG A C 1
ATOM 711 O O . ARG A 1 91 ? 3.727 -8.553 -9.415 1.00 91.56 91 ARG A O 1
ATOM 718 N N . CYS A 1 92 ? 5.120 -7.419 -10.754 1.00 92.50 92 CYS A N 1
ATOM 719 C CA . CYS A 1 92 ? 6.264 -8.302 -10.538 1.00 92.50 92 CYS A CA 1
ATOM 720 C C . CYS A 1 92 ? 6.735 -8.264 -9.074 1.00 92.50 92 CYS A C 1
ATOM 722 O O . CYS A 1 92 ? 7.034 -9.310 -8.498 1.00 92.50 92 CYS A O 1
ATOM 724 N N . MET A 1 93 ? 6.745 -7.083 -8.449 1.00 95.31 93 MET A N 1
ATOM 725 C CA . MET A 1 93 ? 7.071 -6.910 -7.033 1.00 95.31 93 MET A CA 1
ATOM 726 C C . MET A 1 93 ? 6.060 -7.610 -6.124 1.00 95.31 93 MET A C 1
ATOM 728 O O . MET A 1 93 ? 6.475 -8.341 -5.224 1.00 95.31 93 MET A O 1
ATOM 732 N N . GLU A 1 94 ? 4.760 -7.441 -6.379 1.00 94.38 94 GLU A N 1
ATOM 733 C CA . GLU A 1 94 ? 3.701 -8.163 -5.663 1.00 94.38 94 GLU A CA 1
ATOM 734 C C . GLU A 1 94 ? 3.917 -9.679 -5.771 1.00 94.38 94 GLU A C 1
ATOM 736 O O . GLU A 1 94 ? 4.046 -10.361 -4.754 1.00 94.38 94 GLU A O 1
ATOM 741 N N . ALA A 1 95 ? 4.085 -10.199 -6.991 1.00 91.19 95 ALA A N 1
ATOM 742 C CA . ALA A 1 95 ? 4.322 -11.622 -7.227 1.00 91.19 95 ALA A CA 1
ATOM 743 C C . ALA A 1 95 ? 5.611 -12.140 -6.563 1.00 91.19 95 ALA A C 1
ATOM 745 O O . ALA A 1 95 ? 5.681 -13.311 -6.187 1.00 91.19 95 ALA A O 1
ATOM 746 N N . ALA A 1 96 ? 6.635 -11.297 -6.417 1.00 93.69 96 ALA A N 1
ATOM 747 C CA . ALA A 1 96 ? 7.912 -11.641 -5.797 1.00 93.69 96 ALA A CA 1
ATOM 748 C C . ALA A 1 96 ? 7.893 -11.646 -4.257 1.00 93.69 96 ALA A C 1
ATOM 750 O O . ALA A 1 96 ? 8.914 -11.999 -3.665 1.00 93.69 96 ALA A O 1
ATOM 751 N N . GLY A 1 97 ? 6.773 -11.280 -3.619 1.00 92.69 97 GLY A N 1
ATOM 752 C CA . GLY A 1 97 ? 6.644 -11.219 -2.158 1.00 92.69 97 GLY A CA 1
ATOM 753 C C . GLY A 1 97 ? 7.069 -9.881 -1.546 1.00 92.69 97 GLY A C 1
ATOM 754 O O . GLY A 1 97 ? 7.365 -9.814 -0.355 1.00 92.69 97 GLY A O 1
ATOM 755 N N . ALA A 1 98 ? 7.116 -8.799 -2.334 1.00 95.19 98 ALA A N 1
ATOM 756 C CA . ALA A 1 98 ? 7.470 -7.478 -1.809 1.00 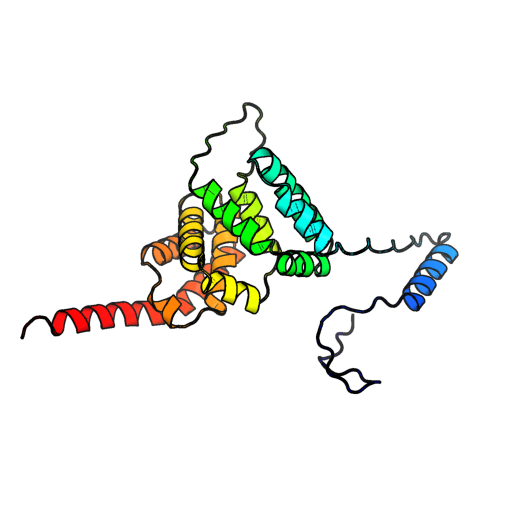95.19 98 ALA A CA 1
ATOM 757 C C . ALA A 1 98 ? 6.438 -6.953 -0.798 1.00 95.19 98 ALA A C 1
ATOM 759 O O . ALA A 1 98 ? 6.812 -6.233 0.122 1.00 95.19 98 ALA A O 1
ATOM 760 N N . VAL A 1 99 ? 5.162 -7.331 -0.941 1.00 94.88 99 VAL A N 1
ATOM 761 C CA . VAL A 1 99 ? 4.082 -6.928 -0.023 1.00 94.88 99 VAL A CA 1
ATOM 762 C C . VAL A 1 99 ? 4.366 -7.411 1.399 1.00 94.88 99 VAL A C 1
ATOM 764 O O . VAL A 1 99 ? 4.374 -6.598 2.319 1.00 94.88 99 VAL A O 1
ATOM 767 N N . ASP A 1 100 ? 4.681 -8.696 1.580 1.00 93.19 100 ASP A N 1
ATOM 768 C CA . ASP A 1 100 ? 4.977 -9.268 2.901 1.00 93.19 100 ASP A CA 1
ATOM 769 C C . ASP A 1 100 ? 6.204 -8.616 3.549 1.00 93.19 100 ASP A C 1
ATOM 771 O O . ASP A 1 100 ? 6.204 -8.315 4.745 1.00 93.19 100 ASP A O 1
ATOM 775 N N . PHE A 1 101 ? 7.239 -8.346 2.747 1.00 94.69 101 PHE A N 1
ATOM 776 C CA . PHE A 1 101 ? 8.429 -7.633 3.203 1.00 94.69 101 PHE A CA 1
ATOM 777 C C . PHE A 1 101 ? 8.091 -6.215 3.680 1.00 94.69 101 PHE A C 1
ATOM 779 O O . PHE A 1 101 ? 8.455 -5.842 4.794 1.00 94.69 101 PHE A O 1
ATOM 786 N N . LEU A 1 102 ? 7.369 -5.433 2.871 1.00 94.94 102 LEU A N 1
ATOM 787 C CA . LEU A 1 102 ? 6.991 -4.059 3.210 1.00 94.94 102 LEU A CA 1
ATOM 788 C C . LEU A 1 102 ? 6.114 -4.014 4.465 1.00 94.94 102 LEU A C 1
ATOM 790 O O . LEU A 1 102 ? 6.363 -3.200 5.347 1.00 94.94 102 LEU A O 1
ATOM 794 N N . VAL A 1 103 ? 5.151 -4.929 4.594 1.00 93.31 103 VAL A N 1
ATOM 795 C CA . VAL A 1 103 ? 4.306 -5.065 5.792 1.00 93.31 103 VAL A CA 1
ATOM 796 C C . VAL A 1 103 ? 5.150 -5.373 7.027 1.00 93.31 103 VAL A C 1
ATOM 798 O O . VAL A 1 103 ? 4.951 -4.758 8.074 1.00 93.31 103 VAL A O 1
ATOM 801 N N . SER A 1 104 ? 6.135 -6.270 6.913 1.00 92.25 104 SER A N 1
ATOM 802 C CA . SER A 1 104 ? 7.065 -6.544 8.013 1.00 92.25 104 SER A CA 1
ATOM 803 C C . SER A 1 104 ? 7.872 -5.306 8.405 1.00 92.25 104 SER A C 1
ATOM 805 O O . SER A 1 104 ? 8.082 -5.082 9.594 1.00 92.25 104 SER A O 1
ATOM 807 N N . VAL A 1 105 ? 8.326 -4.509 7.437 1.00 91.88 105 VAL A N 1
ATOM 808 C CA . VAL A 1 105 ? 9.062 -3.265 7.701 1.00 91.88 105 VAL A CA 1
ATOM 809 C C . VAL A 1 105 ? 8.155 -2.251 8.403 1.00 91.88 105 VAL A C 1
ATOM 811 O O . VAL A 1 105 ? 8.532 -1.740 9.455 1.00 91.88 105 VAL A O 1
ATOM 814 N N . VAL A 1 106 ? 6.940 -2.014 7.900 1.00 91.88 106 VAL A N 1
ATOM 815 C CA . VAL A 1 106 ? 5.985 -1.069 8.512 1.00 91.88 106 VAL A CA 1
ATOM 816 C C . VAL A 1 106 ? 5.689 -1.472 9.963 1.00 91.88 106 VAL A C 1
ATOM 818 O O . VAL A 1 106 ? 5.734 -0.632 10.858 1.00 91.88 106 VAL A O 1
ATOM 821 N N . ASN A 1 107 ? 5.469 -2.765 10.223 1.00 88.94 107 ASN A N 1
ATOM 822 C CA . ASN A 1 107 ? 5.213 -3.279 11.571 1.00 88.94 107 ASN A CA 1
ATOM 823 C C . ASN A 1 107 ? 6.419 -3.104 12.511 1.00 88.94 107 ASN A C 1
ATOM 825 O O . ASN A 1 107 ? 6.256 -2.668 13.650 1.00 88.94 107 ASN A O 1
ATOM 829 N N . ASN A 1 108 ? 7.630 -3.421 12.045 1.00 85.06 108 ASN A N 1
ATOM 830 C CA . ASN A 1 108 ? 8.836 -3.367 12.874 1.00 85.06 108 ASN A CA 1
ATOM 831 C C . ASN A 1 108 ? 9.227 -1.928 13.237 1.00 85.06 108 ASN A C 1
ATOM 833 O O . ASN A 1 108 ? 9.543 -1.650 14.391 1.00 85.06 108 ASN A O 1
ATOM 837 N N . PHE A 1 109 ? 9.183 -1.003 12.274 1.00 74.06 109 PHE A N 1
ATOM 838 C CA . PHE A 1 109 ? 9.608 0.382 12.499 1.00 74.06 109 PHE A CA 1
ATOM 839 C C . PHE A 1 109 ? 8.560 1.239 13.208 1.00 74.06 109 PHE A C 1
ATOM 841 O O . PHE A 1 109 ? 8.922 2.253 13.786 1.00 74.06 109 PHE A O 1
ATOM 848 N N . ASN A 1 110 ? 7.288 0.831 13.223 1.00 67.19 110 ASN A N 1
ATOM 849 C CA . ASN A 1 110 ? 6.288 1.481 14.072 1.00 67.19 110 ASN A CA 1
ATOM 850 C C . ASN A 1 110 ? 6.387 1.019 15.542 1.00 67.19 110 ASN A C 1
ATOM 852 O O . ASN A 1 110 ? 5.964 1.720 16.454 1.00 67.19 110 ASN A O 1
ATOM 856 N N . SER A 1 111 ? 6.965 -0.164 15.791 1.00 58.50 111 SER A N 1
ATOM 857 C CA . SER A 1 111 ? 7.215 -0.668 17.149 1.00 58.50 111 SER A CA 1
ATOM 858 C C . SER A 1 111 ? 8.499 -0.119 17.775 1.00 58.50 111 SER A C 1
ATOM 860 O O . SER A 1 111 ? 8.651 -0.180 18.994 1.00 58.50 111 SER A O 1
ATOM 862 N N . LEU A 1 112 ? 9.439 0.357 16.961 1.00 54.78 112 LEU A N 1
ATOM 863 C CA . LEU A 1 112 ? 10.699 0.926 17.417 1.00 54.78 112 LEU A CA 1
ATOM 864 C C . LEU A 1 112 ? 10.545 2.447 17.440 1.00 54.78 112 LEU A C 1
ATOM 866 O O . LEU A 1 112 ? 10.421 3.073 16.391 1.00 54.78 112 LEU A O 1
ATOM 870 N N . SER A 1 113 ? 10.561 3.045 18.631 1.00 47.06 113 SER A N 1
ATOM 871 C CA . SER A 1 113 ? 10.680 4.493 18.818 1.00 47.06 113 SER A CA 1
ATOM 872 C C . SER A 1 113 ? 12.069 4.939 18.360 1.00 47.06 113 SER A C 1
ATOM 874 O O . SER A 1 113 ? 12.986 5.110 19.160 1.00 47.06 113 SER A O 1
ATOM 876 N N . PHE A 1 114 ? 12.263 5.024 17.049 1.00 47.53 114 PHE A N 1
ATOM 877 C CA . PHE A 1 114 ? 13.508 5.493 16.475 1.00 47.53 114 PHE A CA 1
ATOM 878 C C . PHE A 1 114 ? 13.499 7.021 16.514 1.00 47.53 114 PHE A C 1
ATOM 880 O O . PHE A 1 114 ? 13.007 7.690 15.605 1.00 47.53 114 PHE A O 1
ATOM 887 N N . GLU A 1 115 ? 13.972 7.564 17.632 1.00 40.06 115 GLU A N 1
ATOM 888 C CA . GLU A 1 115 ? 14.397 8.955 17.731 1.00 40.06 115 GLU A CA 1
ATOM 889 C C . GLU A 1 115 ? 15.782 9.062 17.083 1.00 40.06 115 GLU A C 1
ATOM 891 O O . GLU A 1 115 ? 16.803 8.928 17.747 1.00 40.06 115 GLU A O 1
ATOM 896 N N . GLU A 1 116 ? 15.832 9.267 15.768 1.00 45.78 116 GLU A N 1
ATOM 897 C CA . GLU A 1 116 ? 17.020 9.848 15.141 1.00 45.78 116 GLU A CA 1
ATOM 898 C C . GLU A 1 116 ? 16.688 11.283 14.740 1.00 45.78 116 GLU A C 1
ATOM 900 O O . GLU A 1 116 ? 16.128 11.556 13.681 1.00 45.78 116 GLU A O 1
ATOM 905 N N . THR A 1 117 ? 17.023 12.217 15.627 1.00 36.25 117 THR A N 1
ATOM 906 C CA . THR A 1 117 ? 17.328 13.593 15.244 1.00 36.25 117 THR A CA 1
ATOM 907 C C . THR A 1 117 ? 18.660 13.583 14.503 1.00 36.25 117 THR A C 1
ATOM 909 O O . THR A 1 117 ? 19.706 13.389 15.123 1.00 36.25 117 THR A O 1
ATOM 912 N N . SER A 1 118 ? 18.645 13.789 13.188 1.00 43.31 118 SER A N 1
ATOM 913 C CA . SER A 1 118 ? 19.850 14.207 12.476 1.00 43.31 118 SER A CA 1
ATOM 914 C C . SER A 1 118 ? 20.121 15.684 12.758 1.00 43.31 118 SER A C 1
ATOM 916 O O . SER A 1 118 ? 19.223 16.517 12.664 1.00 43.31 118 SER A O 1
ATOM 918 N N . GLU A 1 119 ? 21.374 16.012 13.076 1.00 44.72 119 GLU A N 1
ATOM 919 C CA . GLU A 1 119 ? 21.877 17.389 13.242 1.00 44.72 119 GLU A CA 1
ATOM 920 C C . GLU A 1 119 ? 21.864 18.207 11.934 1.00 44.72 119 GLU A C 1
ATOM 922 O O . GLU A 1 119 ? 22.132 19.405 11.947 1.00 44.72 119 GLU A O 1
ATOM 927 N N . ASP A 1 120 ? 21.523 17.574 10.812 1.00 41.53 120 ASP A N 1
ATOM 928 C CA . ASP A 1 120 ? 21.389 18.193 9.499 1.00 41.53 120 ASP A CA 1
ATOM 929 C C . ASP A 1 120 ? 19.899 18.170 9.129 1.00 41.53 120 ASP A C 1
ATOM 931 O O . ASP A 1 120 ? 19.287 17.101 9.115 1.00 41.53 120 ASP A O 1
ATOM 935 N N . GLY A 1 121 ? 19.296 19.343 8.912 1.00 42.12 121 GLY A N 1
ATOM 936 C CA . GLY A 1 121 ? 17.844 19.594 8.837 1.00 42.12 121 GLY A CA 1
ATOM 937 C C . GLY A 1 121 ? 17.091 18.978 7.646 1.00 42.12 121 GLY A C 1
ATOM 938 O O . GLY A 1 121 ? 16.162 19.591 7.125 1.00 42.12 121 GLY A O 1
ATOM 939 N N . PHE A 1 122 ? 17.490 17.792 7.195 1.00 42.31 122 PHE A N 1
ATOM 940 C CA . PHE A 1 122 ? 16.765 16.962 6.245 1.00 42.31 122 PHE A CA 1
ATOM 941 C C . PHE A 1 122 ? 15.829 16.039 7.034 1.00 42.31 122 PHE A C 1
ATOM 943 O O . PHE A 1 122 ? 16.297 15.237 7.839 1.00 42.31 122 PHE A O 1
ATOM 950 N N . GLU A 1 123 ? 14.512 16.135 6.827 1.00 47.12 123 GLU A N 1
ATOM 951 C CA . GLU A 1 123 ? 13.564 15.171 7.398 1.00 47.12 123 GLU A CA 1
ATOM 952 C C . GLU A 1 123 ? 13.954 13.755 6.951 1.00 47.12 123 GLU A C 1
ATOM 954 O O . GLU A 1 123 ? 13.765 13.370 5.794 1.00 47.12 123 GLU A O 1
ATOM 959 N N . ILE A 1 124 ? 14.518 12.959 7.861 1.00 55.59 124 ILE A N 1
ATOM 960 C CA . ILE A 1 124 ? 14.704 11.531 7.626 1.00 55.59 124 ILE A CA 1
ATOM 961 C C . ILE A 1 124 ? 13.309 10.911 7.674 1.00 55.59 124 ILE A C 1
ATOM 963 O O . ILE A 1 124 ? 12.759 10.656 8.746 1.00 55.59 124 ILE A O 1
ATOM 967 N N . THR A 1 125 ? 12.716 10.671 6.502 1.00 67.69 125 THR A N 1
ATOM 968 C CA . THR A 1 125 ? 11.510 9.849 6.386 1.00 67.69 125 THR A CA 1
ATOM 969 C C . THR A 1 125 ? 11.787 8.513 7.067 1.00 67.69 125 THR A C 1
ATOM 971 O O . THR A 1 125 ? 12.723 7.797 6.689 1.00 67.69 125 THR A O 1
ATOM 974 N N . ARG A 1 126 ? 11.002 8.172 8.096 1.00 83.38 126 ARG A N 1
ATOM 975 C CA . ARG A 1 126 ? 11.214 6.930 8.843 1.00 83.38 126 ARG A CA 1
ATOM 976 C C . ARG A 1 126 ? 11.106 5.751 7.871 1.00 83.38 126 ARG A C 1
ATOM 978 O O . ARG A 1 126 ? 10.234 5.767 7.000 1.00 83.38 126 ARG A O 1
ATOM 985 N N . PRO A 1 127 ? 11.913 4.686 8.014 1.00 87.12 127 PRO A N 1
ATOM 986 C CA . PRO A 1 127 ? 11.847 3.546 7.098 1.00 87.12 127 PRO A CA 1
ATOM 987 C C . PRO A 1 127 ? 10.444 2.921 7.002 1.00 87.12 127 PRO A C 1
ATOM 989 O O . PRO A 1 127 ? 10.062 2.426 5.945 1.00 87.12 127 PRO A O 1
ATOM 992 N N . GLY A 1 128 ? 9.659 2.982 8.085 1.00 90.50 128 GLY A N 1
ATOM 993 C CA . GLY A 1 128 ? 8.255 2.564 8.095 1.00 90.50 128 GLY A CA 1
ATOM 994 C C . GLY A 1 128 ? 7.334 3.451 7.247 1.00 90.50 128 GLY A C 1
ATOM 995 O O . GLY A 1 128 ? 6.490 2.918 6.531 1.00 90.50 128 GLY A O 1
ATOM 996 N N . ASP A 1 129 ? 7.531 4.772 7.273 1.00 91.19 129 ASP A N 1
ATOM 997 C CA . ASP A 1 129 ? 6.769 5.738 6.467 1.00 91.19 129 ASP A CA 1
ATOM 998 C C . ASP A 1 129 ? 7.058 5.542 4.972 1.00 91.19 129 ASP A C 1
ATOM 1000 O O . ASP A 1 129 ? 6.147 5.438 4.147 1.00 91.19 129 ASP A O 1
ATOM 1004 N N . GLU A 1 130 ? 8.339 5.379 4.633 1.00 92.19 130 GLU A N 1
ATOM 1005 C CA . GLU A 1 130 ? 8.782 5.076 3.272 1.00 92.19 130 GLU A CA 1
ATOM 1006 C C . GLU A 1 130 ? 8.195 3.742 2.784 1.00 92.19 130 GLU A C 1
ATOM 1008 O O . GLU A 1 130 ? 7.666 3.645 1.675 1.00 92.19 130 GLU A O 1
ATOM 1013 N N . ALA A 1 131 ? 8.236 2.704 3.625 1.00 95.25 131 ALA A N 1
ATOM 1014 C CA . ALA A 1 131 ? 7.664 1.404 3.299 1.00 95.25 131 ALA A CA 1
ATOM 1015 C C . ALA A 1 131 ? 6.144 1.469 3.096 1.00 95.25 131 ALA A C 1
ATOM 1017 O O . ALA A 1 131 ? 5.636 0.832 2.172 1.00 95.25 131 ALA A O 1
ATOM 1018 N N . LEU A 1 132 ? 5.426 2.255 3.904 1.00 95.38 132 LEU A N 1
ATOM 1019 C CA . LEU A 1 132 ? 3.987 2.465 3.760 1.00 95.38 132 LEU A CA 1
ATOM 1020 C C . LEU A 1 132 ? 3.647 3.186 2.448 1.00 95.38 132 LEU A C 1
ATOM 1022 O O . LEU A 1 132 ? 2.721 2.773 1.746 1.00 95.38 132 LEU A O 1
ATOM 1026 N N . SER A 1 133 ? 4.420 4.211 2.086 1.00 95.25 133 SER A N 1
ATOM 1027 C CA . SER A 1 133 ? 4.274 4.924 0.812 1.00 95.25 133 SER A CA 1
ATOM 1028 C C . SER A 1 133 ? 4.463 3.985 -0.385 1.00 95.25 133 SER A C 1
ATOM 1030 O O . SER A 1 133 ? 3.626 3.947 -1.293 1.00 95.25 133 SER A O 1
ATOM 1032 N N . ILE A 1 134 ? 5.504 3.140 -0.359 1.00 96.44 134 ILE A N 1
ATOM 1033 C CA . ILE A 1 134 ? 5.736 2.129 -1.403 1.00 96.44 134 ILE A CA 1
ATOM 1034 C C . ILE A 1 134 ? 4.584 1.120 -1.433 1.00 96.44 134 ILE A C 1
ATOM 1036 O O . ILE A 1 134 ? 4.065 0.826 -2.509 1.00 96.44 134 ILE A O 1
ATOM 1040 N N . LEU A 1 135 ? 4.161 0.610 -0.273 1.00 95.75 135 LEU A N 1
ATOM 1041 C CA . LEU A 1 135 ? 3.089 -0.379 -0.157 1.00 95.75 135 LEU A CA 1
ATOM 1042 C C . LEU A 1 135 ? 1.777 0.135 -0.759 1.00 95.75 135 LEU A C 1
ATOM 1044 O O . LEU A 1 135 ? 1.137 -0.577 -1.532 1.00 95.75 135 LEU A O 1
ATOM 1048 N N . TYR A 1 136 ? 1.411 1.384 -0.470 1.00 95.44 136 TYR A N 1
ATOM 1049 C CA . TYR A 1 136 ? 0.262 2.031 -1.098 1.00 95.44 136 TYR A CA 1
ATOM 1050 C C . TYR A 1 136 ? 0.470 2.237 -2.610 1.00 95.44 136 TYR A C 1
ATOM 1052 O O . TYR A 1 136 ? -0.419 1.955 -3.418 1.00 95.44 136 TYR A O 1
ATOM 1060 N N . GLY A 1 137 ? 1.662 2.683 -3.012 1.00 94.88 137 GLY A N 1
ATOM 1061 C CA . GLY A 1 137 ? 2.022 2.944 -4.407 1.00 94.88 137 GLY A CA 1
ATOM 1062 C C . GLY A 1 137 ? 2.038 1.707 -5.312 1.00 94.88 137 GLY A C 1
ATOM 1063 O O . GLY A 1 137 ? 1.887 1.853 -6.532 1.00 94.88 137 GLY A O 1
ATOM 1064 N N . LEU A 1 138 ? 2.176 0.504 -4.738 1.00 94.31 138 LEU A N 1
ATOM 1065 C CA . LEU A 1 138 ? 2.122 -0.765 -5.469 1.00 94.31 138 LEU A CA 1
ATOM 1066 C C . LEU A 1 138 ? 0.751 -1.057 -6.082 1.00 94.31 138 LEU A C 1
ATOM 1068 O O . LEU A 1 138 ? 0.710 -1.824 -7.038 1.00 94.31 138 LEU A O 1
ATOM 1072 N N . GLN A 1 139 ? -0.333 -0.449 -5.577 1.00 92.06 139 GLN A N 1
ATOM 1073 C CA . GLN A 1 139 ? -1.704 -0.720 -6.036 1.00 92.06 139 GLN A CA 1
ATOM 1074 C C . GLN A 1 139 ? -1.998 -2.230 -6.070 1.00 92.06 139 GLN A C 1
ATOM 1076 O O . GLN A 1 139 ? -2.316 -2.801 -7.113 1.00 92.06 139 GLN A O 1
ATOM 1081 N N . ILE A 1 140 ? -1.822 -2.869 -4.910 1.00 93.94 140 ILE A N 1
ATOM 1082 C CA . ILE A 1 140 ? -1.934 -4.320 -4.707 1.00 93.94 140 ILE A CA 1
ATOM 1083 C C . ILE A 1 140 ? -3.251 -4.847 -5.293 1.00 93.94 140 ILE A C 1
ATOM 1085 O O . ILE A 1 140 ? -4.305 -4.233 -5.116 1.00 93.94 140 ILE A O 1
ATOM 1089 N N . SER A 1 141 ? -3.193 -6.002 -5.962 1.00 93.56 141 SER A N 1
ATOM 1090 C CA . SER A 1 141 ? -4.383 -6.662 -6.505 1.00 93.56 141 SER A CA 1
ATOM 1091 C C . SER A 1 141 ? -5.426 -6.986 -5.425 1.00 93.56 141 SER A C 1
ATOM 1093 O O . SER A 1 141 ? -5.087 -7.198 -4.261 1.00 93.56 141 SER A O 1
ATOM 1095 N N . GLU A 1 142 ? -6.703 -7.127 -5.801 1.00 92.94 142 GLU A N 1
ATOM 1096 C CA . GLU A 1 142 ? -7.751 -7.550 -4.855 1.00 92.94 142 GLU A CA 1
ATOM 1097 C C . GLU A 1 142 ? -7.408 -8.878 -4.163 1.00 92.94 142 GLU A C 1
ATOM 1099 O O . GLU A 1 142 ? -7.618 -9.030 -2.960 1.00 92.94 142 GLU A O 1
ATOM 1104 N N . SER A 1 143 ? -6.830 -9.836 -4.899 1.00 91.06 143 SER A N 1
ATOM 1105 C CA . SER A 1 143 ? -6.346 -11.097 -4.330 1.00 91.06 143 SER A CA 1
ATOM 1106 C C . SER A 1 143 ? -5.209 -10.891 -3.330 1.00 91.06 143 SER A C 1
ATOM 1108 O O . SER A 1 143 ? -5.195 -11.536 -2.284 1.00 91.06 143 SER A O 1
ATOM 1110 N N . GLY A 1 144 ? -4.277 -9.980 -3.618 1.00 91.94 144 GLY A N 1
ATOM 1111 C CA . GLY A 1 144 ? -3.185 -9.636 -2.713 1.00 91.94 144 GLY A CA 1
ATOM 1112 C C . GLY A 1 144 ? -3.689 -8.961 -1.438 1.00 91.94 144 GLY A C 1
ATOM 1113 O O . GLY A 1 144 ? -3.264 -9.328 -0.347 1.00 91.94 144 GLY A O 1
ATOM 1114 N N . LEU A 1 145 ? -4.657 -8.048 -1.552 1.00 93.62 145 LEU A N 1
ATOM 1115 C CA . LEU A 1 145 ? -5.299 -7.393 -0.410 1.00 93.62 145 LEU A CA 1
ATOM 1116 C C . LEU A 1 145 ? -6.087 -8.389 0.452 1.00 93.62 145 LEU A C 1
ATOM 1118 O O . LEU A 1 145 ? -5.959 -8.372 1.675 1.00 93.62 145 LEU A O 1
ATOM 1122 N N . LYS A 1 146 ? -6.835 -9.317 -0.160 1.00 91.56 146 LYS A N 1
ATOM 1123 C CA . LYS A 1 146 ? -7.500 -10.407 0.575 1.00 91.56 146 LYS A CA 1
ATOM 1124 C C . LYS A 1 146 ? -6.495 -11.275 1.324 1.00 91.56 146 LYS A C 1
ATOM 1126 O O . LYS A 1 146 ? -6.680 -11.528 2.513 1.00 91.56 146 LYS A O 1
ATOM 1131 N N . ASN A 1 147 ? -5.402 -11.668 0.668 1.00 90.75 147 ASN A N 1
ATOM 1132 C CA . ASN A 1 147 ? -4.328 -12.431 1.305 1.00 90.75 147 ASN A CA 1
ATOM 1133 C C . ASN A 1 147 ? -3.681 -11.657 2.459 1.00 90.75 147 ASN A C 1
ATOM 1135 O O . ASN A 1 147 ? -3.379 -12.248 3.492 1.00 90.75 147 ASN A O 1
ATOM 1139 N N . LEU A 1 148 ? -3.518 -10.340 2.320 1.00 90.12 148 LEU A N 1
ATOM 1140 C CA . LEU A 1 148 ? -2.970 -9.485 3.366 1.00 90.12 148 LEU A CA 1
ATOM 1141 C C . LEU A 1 148 ? -3.870 -9.454 4.613 1.00 90.12 148 LEU A C 1
ATOM 1143 O O . LEU A 1 148 ? -3.364 -9.538 5.727 1.00 90.12 148 LEU A O 1
ATOM 1147 N N . ILE A 1 149 ? -5.192 -9.376 4.435 1.00 89.56 149 ILE A N 1
ATOM 1148 C CA . ILE A 1 149 ? -6.180 -9.288 5.529 1.00 89.56 149 ILE A CA 1
ATOM 1149 C C . ILE A 1 149 ? -6.448 -10.646 6.182 1.00 89.56 149 ILE A C 1
ATOM 1151 O O . ILE A 1 149 ? -6.639 -10.736 7.396 1.00 89.56 149 ILE A O 1
ATOM 1155 N N . MET A 1 150 ? -6.518 -11.709 5.381 1.00 85.81 150 MET A N 1
ATOM 1156 C CA . MET A 1 150 ? -6.798 -13.064 5.865 1.00 85.81 150 MET A CA 1
ATOM 1157 C C . MET A 1 150 ? -5.540 -13.797 6.333 1.00 85.81 150 MET A C 1
ATOM 1159 O O . MET A 1 150 ? -5.637 -14.779 7.069 1.00 85.81 150 MET A O 1
ATOM 1163 N N . GLY A 1 151 ? -4.366 -13.340 5.904 1.00 82.44 151 GLY A N 1
ATOM 1164 C CA . GLY A 1 151 ? -3.085 -13.913 6.275 1.00 82.44 151 GLY A CA 1
ATOM 1165 C C . GLY A 1 151 ? -2.747 -13.715 7.751 1.00 82.44 151 GLY A C 1
ATOM 1166 O O . GLY A 1 151 ? -3.395 -12.974 8.491 1.00 82.44 151 GLY A O 1
ATOM 1167 N N . ARG A 1 152 ? -1.654 -14.356 8.177 1.00 76.88 152 ARG A N 1
ATOM 1168 C CA . ARG A 1 152 ? -1.167 -14.341 9.569 1.00 76.88 152 ARG A CA 1
ATOM 1169 C C . ARG A 1 152 ? -0.936 -12.931 10.127 1.00 76.88 152 ARG A C 1
ATOM 1171 O O . ARG A 1 152 ? -1.045 -12.729 11.330 1.00 76.88 152 ARG A O 1
ATOM 1178 N N . ASN A 1 153 ? -0.637 -11.974 9.252 1.00 79.62 153 ASN A N 1
ATOM 1179 C CA . ASN A 1 153 ? -0.316 -10.596 9.615 1.00 79.62 153 ASN A CA 1
ATOM 1180 C C . ASN A 1 153 ? -1.508 -9.634 9.472 1.00 79.62 153 ASN A C 1
ATOM 1182 O O . ASN A 1 153 ? -1.323 -8.440 9.682 1.00 79.62 153 ASN A O 1
ATOM 1186 N N . GLY A 1 154 ? -2.707 -10.117 9.122 1.00 83.25 154 GLY A N 1
ATOM 1187 C CA . GLY A 1 154 ? -3.851 -9.266 8.779 1.00 83.25 154 GLY A CA 1
ATOM 1188 C C . GLY A 1 154 ? -4.367 -8.389 9.919 1.00 83.25 154 GLY A C 1
ATOM 1189 O O . GLY A 1 154 ? -4.648 -7.211 9.721 1.00 83.25 154 GLY A O 1
ATOM 1190 N N . GLU A 1 155 ? -4.443 -8.927 11.135 1.00 85.88 155 GLU A N 1
ATOM 1191 C CA . GLU A 1 155 ? -4.825 -8.131 12.310 1.00 85.88 155 GLU A CA 1
ATOM 1192 C C . GLU A 1 155 ? -3.711 -7.157 12.715 1.00 85.88 155 GLU A C 1
ATOM 1194 O O . GLU A 1 155 ? -3.978 -5.993 13.011 1.00 85.88 155 GLU A O 1
ATOM 1199 N N . LEU A 1 156 ? -2.455 -7.612 12.631 1.00 89.06 156 LEU A N 1
ATOM 1200 C CA . LEU A 1 156 ? -1.282 -6.797 12.939 1.00 89.06 156 LEU A CA 1
ATOM 1201 C C . LEU A 1 156 ? -1.184 -5.580 12.020 1.00 89.06 156 LEU A C 1
ATOM 1203 O O . LEU A 1 156 ? -0.950 -4.483 12.509 1.00 89.06 156 LEU A O 1
ATOM 1207 N N . ILE A 1 157 ? -1.398 -5.737 10.709 1.00 91.38 157 ILE A N 1
ATOM 1208 C CA . ILE A 1 157 ? -1.324 -4.600 9.785 1.00 91.38 157 ILE A CA 1
ATOM 1209 C C . ILE A 1 157 ? -2.442 -3.586 10.051 1.00 91.38 157 ILE A C 1
ATOM 1211 O O . ILE A 1 157 ? -2.169 -2.393 10.031 1.00 91.38 157 ILE A O 1
ATOM 1215 N N . ILE A 1 158 ? -3.669 -4.014 10.378 1.00 92.81 158 ILE A N 1
ATOM 1216 C CA . ILE A 1 158 ? -4.755 -3.080 10.734 1.00 92.81 158 ILE A CA 1
ATOM 1217 C C . ILE A 1 158 ? -4.399 -2.307 12.010 1.00 92.81 158 ILE A C 1
ATOM 1219 O O . ILE A 1 158 ? -4.581 -1.089 12.065 1.00 92.81 158 ILE A O 1
ATOM 1223 N N . GLU A 1 159 ? -3.853 -2.985 13.022 1.00 92.12 159 GLU A N 1
ATOM 1224 C CA . GLU A 1 159 ? -3.387 -2.330 14.247 1.00 92.12 159 GLU A CA 1
ATOM 1225 C C . GLU A 1 159 ? -2.247 -1.342 13.961 1.00 92.12 159 GLU A C 1
ATOM 1227 O O . GLU A 1 159 ? -2.273 -0.206 14.435 1.00 92.12 159 GLU A O 1
ATOM 1232 N N . THR A 1 160 ? -1.275 -1.733 13.137 1.00 92.88 160 THR A N 1
ATOM 1233 C CA . THR A 1 160 ? -0.161 -0.871 12.731 1.00 92.88 160 THR A CA 1
ATOM 1234 C C . THR A 1 160 ? -0.653 0.361 11.976 1.00 92.88 160 THR A C 1
ATOM 1236 O O . THR A 1 160 ? -0.220 1.464 12.293 1.00 92.88 160 THR A O 1
ATOM 1239 N N . LEU A 1 161 ? -1.581 0.215 11.024 1.00 94.69 161 LEU A N 1
ATOM 1240 C CA . LEU A 1 161 ? -2.183 1.349 10.314 1.00 94.69 161 LEU A CA 1
ATOM 1241 C C . LEU A 1 161 ? -2.947 2.268 11.273 1.00 94.69 161 LEU A C 1
ATOM 1243 O O . LEU A 1 161 ? -2.864 3.485 11.137 1.00 94.69 161 LEU A O 1
ATOM 1247 N N . THR A 1 162 ? -3.622 1.703 12.278 1.00 94.31 162 THR A N 1
ATOM 1248 C CA . THR A 1 162 ? -4.287 2.478 13.341 1.00 94.31 162 THR A CA 1
ATOM 1249 C C . THR A 1 162 ? -3.279 3.330 14.114 1.00 94.31 162 THR A C 1
ATOM 1251 O O . THR A 1 162 ? -3.485 4.531 14.265 1.00 94.31 162 THR A O 1
ATOM 1254 N N . LYS A 1 163 ? -2.135 2.757 14.504 1.00 92.69 163 LYS A N 1
ATOM 1255 C CA . LYS A 1 163 ? -1.045 3.493 15.170 1.00 92.69 163 LYS A CA 1
ATOM 1256 C C . LYS A 1 163 ? -0.415 4.563 14.272 1.00 92.69 163 LYS A C 1
ATOM 1258 O O . LYS A 1 163 ? -0.104 5.652 14.744 1.00 92.69 163 LYS A O 1
ATOM 1263 N N . VAL A 1 164 ? -0.256 4.293 12.972 1.00 93.06 164 VAL A N 1
ATOM 1264 C CA . VAL A 1 164 ? 0.219 5.313 12.018 1.00 93.06 164 VAL A CA 1
ATOM 1265 C C . VAL A 1 164 ? -0.773 6.474 11.926 1.00 93.06 164 VAL A C 1
ATOM 1267 O O . VAL A 1 164 ? -0.351 7.624 11.889 1.00 93.06 164 VAL A O 1
ATOM 1270 N N . MET A 1 165 ? -2.083 6.210 11.942 1.00 93.56 165 MET A N 1
ATOM 1271 C CA . MET A 1 165 ? -3.095 7.274 11.942 1.00 93.56 165 MET A CA 1
ATOM 1272 C C . MET A 1 165 ? -3.064 8.142 13.211 1.00 93.56 165 MET A C 1
ATOM 1274 O O . MET A 1 165 ? -3.368 9.333 13.111 1.00 93.56 165 MET A O 1
ATOM 1278 N N . GLN A 1 166 ? -2.648 7.571 14.349 1.00 90.75 166 GLN A N 1
ATOM 1279 C CA . GLN A 1 166 ? -2.539 8.250 15.649 1.00 90.75 166 GLN A CA 1
ATOM 1280 C C . GLN A 1 166 ? -1.369 9.229 15.741 1.00 90.75 166 GLN A C 1
ATOM 1282 O O . GLN A 1 166 ? -1.525 10.316 16.289 1.00 90.75 166 GLN A O 1
ATOM 1287 N N . GLY A 1 167 ? -0.189 8.831 15.259 1.00 85.31 167 GLY A N 1
ATOM 1288 C CA . GLY A 1 167 ? 1.057 9.568 15.516 1.00 85.31 167 GLY A CA 1
ATOM 1289 C C . GLY A 1 167 ? 1.979 9.746 14.313 1.00 85.31 167 GLY A C 1
ATOM 1290 O O . GLY A 1 167 ? 3.097 10.230 14.477 1.00 85.31 167 GLY A O 1
ATOM 1291 N N . GLY A 1 168 ? 1.558 9.321 13.121 1.00 86.44 168 GLY A N 1
ATOM 1292 C CA . GLY A 1 168 ? 2.311 9.536 11.889 1.00 86.44 168 GLY A CA 1
ATOM 1293 C C . GLY A 1 168 ? 2.271 10.994 11.430 1.00 86.44 168 GLY A C 1
ATOM 1294 O O . GLY A 1 168 ? 1.434 11.780 11.867 1.00 86.44 168 GLY A O 1
ATOM 1295 N N . ASN A 1 169 ? 3.156 11.349 10.501 1.00 90.00 169 ASN A N 1
ATOM 1296 C CA . ASN A 1 169 ? 3.028 12.608 9.769 1.00 90.00 169 ASN A CA 1
ATOM 1297 C C . ASN A 1 169 ? 1.806 12.569 8.827 1.00 90.00 169 ASN A C 1
ATOM 1299 O O . ASN A 1 169 ? 1.247 11.508 8.541 1.00 90.00 169 ASN A O 1
ATOM 1303 N N . ASP A 1 170 ? 1.408 13.730 8.322 1.00 92.62 170 ASP A N 1
ATOM 1304 C CA . ASP A 1 170 ? 0.244 13.891 7.449 1.00 92.62 170 ASP A CA 1
ATOM 1305 C C . ASP A 1 170 ? 0.254 12.959 6.224 1.00 92.62 170 ASP A C 1
ATOM 1307 O O . ASP A 1 170 ? -0.759 12.336 5.890 1.00 92.62 170 ASP A O 1
ATOM 1311 N N . GLU A 1 171 ? 1.409 12.785 5.584 1.00 93.25 171 GLU A N 1
ATOM 1312 C CA . GLU A 1 171 ? 1.544 11.910 4.422 1.00 93.25 171 GLU A CA 1
ATOM 1313 C C . GLU A 1 171 ? 1.328 10.429 4.796 1.00 93.25 171 GLU A C 1
ATOM 1315 O O . GLU A 1 171 ? 0.505 9.741 4.182 1.00 93.25 171 GLU A O 1
ATOM 1320 N N . SER A 1 172 ? 1.989 9.944 5.848 1.00 93.56 172 SER A N 1
ATOM 1321 C CA . SER A 1 172 ? 1.832 8.578 6.358 1.00 93.56 172 SER A CA 1
ATOM 1322 C C . SER A 1 172 ? 0.407 8.298 6.824 1.00 93.56 172 SER A C 1
ATOM 1324 O O . SER A 1 172 ? -0.146 7.241 6.513 1.00 93.56 172 SER A O 1
ATOM 1326 N N . ARG A 1 173 ? -0.227 9.248 7.522 1.00 95.12 173 ARG A N 1
ATOM 1327 C CA . ARG A 1 173 ? -1.632 9.147 7.948 1.00 95.12 173 ARG A CA 1
ATOM 1328 C C . ARG A 1 173 ? -2.558 9.034 6.739 1.00 95.12 173 ARG A C 1
ATOM 1330 O O . ARG A 1 173 ? -3.447 8.181 6.724 1.00 95.12 173 ARG A O 1
ATOM 1337 N N . ALA A 1 174 ? -2.322 9.832 5.696 1.00 96.56 174 ALA A N 1
ATOM 1338 C CA . ALA A 1 174 ? -3.085 9.756 4.456 1.00 96.56 174 ALA A CA 1
ATOM 1339 C C . ALA A 1 174 ? -2.917 8.394 3.761 1.00 96.56 174 ALA A C 1
ATOM 1341 O O . ALA A 1 174 ? -3.919 7.773 3.392 1.00 96.56 174 ALA A O 1
ATOM 1342 N N . TYR A 1 175 ? -1.685 7.890 3.615 1.00 96.88 175 TYR A N 1
ATOM 1343 C CA . TYR A 1 175 ? -1.445 6.566 3.031 1.00 96.88 175 TYR A CA 1
ATOM 1344 C C . TYR A 1 175 ? -2.061 5.442 3.861 1.00 96.88 175 TYR A C 1
ATOM 1346 O O . TYR A 1 175 ? -2.639 4.520 3.282 1.00 96.88 175 TYR A O 1
ATOM 1354 N N . ALA A 1 176 ? -2.018 5.536 5.192 1.00 96.50 176 ALA A N 1
ATOM 1355 C CA . ALA A 1 176 ? -2.606 4.537 6.072 1.00 96.50 176 ALA A CA 1
ATOM 1356 C C . ALA A 1 176 ? -4.119 4.406 5.858 1.00 96.50 176 ALA A C 1
ATOM 1358 O O . ALA A 1 176 ? -4.627 3.300 5.674 1.00 96.50 176 ALA A O 1
ATOM 1359 N N . VAL A 1 177 ? -4.831 5.534 5.793 1.00 97.19 177 VAL A N 1
ATOM 1360 C CA . VAL A 1 177 ? -6.287 5.573 5.571 1.00 97.19 177 VAL A CA 1
ATOM 1361 C C . VAL A 1 177 ? -6.649 5.052 4.183 1.00 97.19 177 VAL A C 1
ATOM 1363 O O . VAL A 1 177 ? -7.607 4.295 4.026 1.00 97.19 177 VAL A O 1
ATOM 1366 N N . LEU A 1 178 ? -5.883 5.436 3.160 1.00 97.25 178 LEU A N 1
ATOM 1367 C CA . LEU A 1 178 ? -6.128 5.016 1.779 1.00 97.25 178 LEU A CA 1
ATOM 1368 C C . LEU A 1 178 ? -5.883 3.517 1.579 1.00 97.25 178 LEU A C 1
ATOM 1370 O O . LEU A 1 178 ? -6.651 2.849 0.877 1.00 97.25 178 LEU A O 1
ATOM 1374 N N . LEU A 1 179 ? -4.834 2.982 2.203 1.00 96.56 179 LEU A N 1
ATOM 1375 C CA . LEU A 1 179 ? -4.548 1.554 2.185 1.00 96.56 179 LEU A CA 1
ATOM 1376 C C . LEU A 1 179 ? -5.612 0.777 2.965 1.00 96.56 179 LEU A C 1
ATOM 1378 O O . LEU A 1 179 ? -6.164 -0.183 2.432 1.00 96.56 179 LEU A O 1
ATOM 1382 N N . LEU A 1 180 ? -5.965 1.234 4.171 1.00 95.69 180 LEU A N 1
ATOM 1383 C CA . LEU A 1 180 ? -7.021 0.629 4.980 1.00 95.69 180 LEU A CA 1
ATOM 1384 C C . LEU A 1 180 ? -8.346 0.574 4.217 1.00 95.69 180 LEU A C 1
ATOM 1386 O O . LEU A 1 180 ? -9.011 -0.458 4.222 1.00 95.69 180 LEU A O 1
ATOM 1390 N N . LYS A 1 181 ? -8.712 1.653 3.520 1.00 95.75 181 LYS A N 1
ATOM 1391 C CA . LYS A 1 181 ? -9.891 1.668 2.654 1.00 95.75 181 LYS A CA 1
ATOM 1392 C C . LYS A 1 181 ? -9.842 0.549 1.616 1.00 95.75 181 LYS A C 1
ATOM 1394 O O . LYS A 1 181 ? -10.777 -0.243 1.543 1.00 95.75 181 LYS A O 1
ATOM 1399 N N . SER A 1 182 ? -8.753 0.476 0.854 1.00 95.06 182 SER A N 1
ATOM 1400 C CA . SER A 1 182 ? -8.585 -0.520 -0.214 1.00 95.06 182 SER A CA 1
ATOM 1401 C C . SER A 1 182 ? -8.664 -1.949 0.339 1.00 95.06 182 SER A C 1
ATOM 1403 O O . SER A 1 182 ? -9.253 -2.834 -0.272 1.00 95.06 182 SER A O 1
ATOM 1405 N N . MET A 1 183 ? -8.115 -2.168 1.536 1.00 94.06 183 MET A N 1
ATOM 1406 C CA . MET A 1 183 ? -8.201 -3.444 2.239 1.00 94.06 183 MET A CA 1
ATOM 1407 C C . MET A 1 183 ? -9.643 -3.773 2.650 1.00 94.06 183 MET A C 1
ATOM 1409 O O . MET A 1 183 ? -10.154 -4.845 2.333 1.00 94.06 183 MET A O 1
ATOM 1413 N N . LEU A 1 184 ? -10.333 -2.861 3.334 1.00 92.25 184 LEU A N 1
ATOM 1414 C CA . LEU A 1 184 ? -11.673 -3.129 3.860 1.00 92.25 184 LEU A CA 1
ATOM 1415 C C . LEU A 1 184 ? -12.748 -3.233 2.765 1.00 92.25 184 LEU A C 1
ATOM 1417 O O . LEU A 1 184 ? -13.764 -3.883 2.995 1.00 92.25 184 LEU A O 1
ATOM 1421 N N . GLU A 1 185 ? -12.515 -2.676 1.572 1.00 92.19 185 GLU A N 1
ATOM 1422 C CA . GLU A 1 185 ? -13.378 -2.873 0.396 1.00 92.19 185 GLU A CA 1
ATOM 1423 C C . GLU A 1 185 ? -13.448 -4.339 -0.063 1.00 92.19 185 GLU A C 1
ATOM 1425 O O . GLU A 1 185 ? -14.486 -4.771 -0.563 1.00 92.19 185 GLU A O 1
ATOM 1430 N N . VAL A 1 186 ? -12.379 -5.120 0.134 1.00 91.94 186 VAL A N 1
ATOM 1431 C CA . VAL A 1 186 ? -12.317 -6.540 -0.261 1.00 91.94 186 VAL A CA 1
ATOM 1432 C C . VAL A 1 186 ? -12.454 -7.512 0.916 1.00 91.94 186 VAL A C 1
ATOM 1434 O O . VAL A 1 186 ? -12.361 -8.726 0.718 1.00 91.94 186 VAL A O 1
ATOM 1437 N N . ALA A 1 187 ? -12.638 -6.995 2.133 1.00 89.06 187 ALA A N 1
ATOM 1438 C CA . ALA A 1 187 ? -12.675 -7.781 3.359 1.00 89.06 187 ALA A CA 1
ATOM 1439 C C . ALA A 1 187 ? -14.010 -8.512 3.556 1.00 89.06 187 ALA A C 1
ATOM 1441 O O . ALA A 1 187 ? -15.086 -7.988 3.262 1.00 89.06 187 ALA A O 1
ATOM 1442 N N . ASP A 1 188 ? -13.943 -9.702 4.154 1.00 86.81 188 ASP A N 1
ATOM 1443 C CA . ASP A 1 188 ? -15.142 -10.441 4.533 1.00 86.81 188 ASP A CA 1
ATOM 1444 C C . ASP A 1 188 ? -15.907 -9.729 5.663 1.00 86.81 188 ASP A C 1
ATOM 1446 O O . ASP A 1 188 ? -15.293 -9.202 6.599 1.00 86.81 188 ASP A O 1
ATOM 1450 N N . PRO A 1 189 ? -17.251 -9.803 5.675 1.00 84.75 189 PRO A N 1
ATOM 1451 C CA . PRO A 1 189 ? -18.091 -9.245 6.734 1.00 84.75 189 PRO A CA 1
ATOM 1452 C C . PRO A 1 189 ? -17.656 -9.581 8.165 1.00 84.75 189 PRO A C 1
ATOM 1454 O O . PRO A 1 189 ? -17.768 -8.748 9.060 1.00 84.75 189 PRO A O 1
ATOM 1457 N N . GLN A 1 190 ? -17.139 -10.794 8.391 1.00 84.25 190 GLN A N 1
ATOM 1458 C CA . GLN A 1 190 ? -16.664 -11.230 9.707 1.00 84.25 190 GLN A CA 1
ATOM 1459 C C . GLN A 1 190 ? -15.500 -10.371 10.213 1.00 84.25 190 GLN A C 1
ATOM 1461 O O . GLN A 1 190 ? -15.455 -10.045 11.397 1.00 84.25 190 GLN A O 1
ATOM 1466 N N . LYS A 1 191 ? -14.598 -9.952 9.316 1.00 84.25 191 LYS A N 1
ATOM 1467 C CA . LYS A 1 191 ? -13.474 -9.074 9.659 1.00 84.25 191 LYS A CA 1
ATOM 1468 C C . LYS A 1 191 ? -13.927 -7.655 9.977 1.00 84.25 191 LYS A C 1
ATOM 1470 O O . LYS A 1 191 ? -13.337 -7.023 10.846 1.00 84.25 191 LYS A O 1
ATOM 1475 N N . LEU A 1 192 ? -14.993 -7.178 9.334 1.00 84.56 192 LEU A N 1
ATOM 1476 C CA . LEU A 1 192 ? -15.560 -5.852 9.602 1.00 84.56 192 LEU A CA 1
ATOM 1477 C C . LEU A 1 192 ? -16.197 -5.760 10.996 1.00 84.56 192 LEU A C 1
ATOM 1479 O O . LEU A 1 192 ? -16.174 -4.699 11.611 1.00 84.56 192 LEU A O 1
ATOM 1483 N N . ILE A 1 193 ? -16.741 -6.870 11.507 1.00 82.75 193 ILE A N 1
ATOM 1484 C CA . ILE A 1 193 ? -17.345 -6.944 12.848 1.00 82.75 193 ILE A CA 1
ATOM 1485 C C . ILE A 1 193 ? -16.273 -6.982 13.947 1.00 82.75 193 ILE A C 1
ATOM 1487 O O . ILE A 1 193 ? -16.518 -6.505 15.050 1.00 82.75 193 ILE A O 1
ATOM 1491 N N . SER A 1 194 ? -15.091 -7.536 13.664 1.00 84.25 194 SER A N 1
ATOM 1492 C CA . SER A 1 194 ? -13.990 -7.636 14.632 1.00 84.25 194 SER A CA 1
ATOM 1493 C C . SER A 1 194 ? -13.114 -6.380 14.721 1.00 84.25 194 SER A C 1
ATOM 1495 O O . SER A 1 194 ? -12.105 -6.399 15.422 1.00 84.25 194 SER A O 1
ATOM 1497 N N . LEU A 1 195 ? -13.439 -5.307 13.991 1.00 86.75 195 LEU A N 1
ATOM 1498 C CA . LEU A 1 195 ? -12.662 -4.066 14.039 1.00 86.75 195 LEU A CA 1
ATOM 1499 C C . LEU A 1 195 ? -12.798 -3.404 15.416 1.00 86.75 195 LEU A C 1
ATOM 1501 O O . LEU A 1 195 ? -13.894 -3.300 15.967 1.00 86.75 195 LEU A O 1
ATOM 1505 N N . LYS A 1 196 ? -11.672 -2.948 15.970 1.00 87.81 196 LYS A N 1
ATOM 1506 C CA . LYS A 1 196 ? -11.631 -2.318 17.293 1.00 87.81 196 LYS A CA 1
ATOM 1507 C C . LYS A 1 196 ? -12.158 -0.877 17.236 1.00 87.81 196 LYS A C 1
ATOM 1509 O O . LYS A 1 196 ? -12.053 -0.215 16.203 1.00 87.81 196 LYS A O 1
ATOM 1514 N N . GLN A 1 197 ? -12.722 -0.379 18.337 1.00 86.62 197 GLN A N 1
ATOM 1515 C CA . GLN A 1 197 ? -13.348 0.950 18.385 1.00 86.62 197 GLN A CA 1
ATOM 1516 C C . GLN A 1 197 ? -12.334 2.086 18.185 1.00 86.62 197 GLN A C 1
ATOM 1518 O O . GLN A 1 197 ? -12.675 3.119 17.607 1.00 86.62 197 GLN A O 1
ATOM 1523 N N . GLU A 1 198 ? -11.085 1.878 18.603 1.00 90.12 198 GLU A N 1
ATOM 1524 C CA . GLU A 1 198 ? -9.984 2.828 18.443 1.00 90.12 198 GLU A CA 1
ATOM 1525 C C . GLU A 1 198 ? -9.804 3.208 16.972 1.00 90.12 198 GLU A C 1
ATOM 1527 O O . GLU A 1 198 ? -9.675 4.386 16.655 1.00 90.12 198 GLU A O 1
ATOM 1532 N N . LEU A 1 199 ? -9.929 2.242 16.057 1.00 92.50 199 LEU A N 1
ATOM 1533 C CA . LEU A 1 199 ? -9.815 2.492 14.623 1.00 92.50 199 LEU A CA 1
ATOM 1534 C C . LEU A 1 199 ? -10.822 3.544 14.131 1.00 92.50 199 LEU A C 1
ATOM 1536 O O . LEU A 1 199 ? -10.481 4.413 13.331 1.00 92.50 199 LEU A O 1
ATOM 1540 N N . PHE A 1 200 ? -12.062 3.492 14.618 1.00 91.94 200 PHE A N 1
ATOM 1541 C CA . PHE A 1 200 ? -13.095 4.455 14.235 1.00 91.94 200 PHE A CA 1
ATOM 1542 C C . PHE A 1 200 ? -12.779 5.860 14.745 1.00 91.94 200 PHE A C 1
ATOM 1544 O O . PHE A 1 200 ? -13.023 6.831 14.029 1.00 91.94 200 PHE A O 1
ATOM 1551 N N . SER A 1 201 ? -12.224 5.963 15.957 1.00 92.38 201 SER A N 1
ATOM 1552 C CA . SER A 1 201 ? -11.763 7.238 16.513 1.00 92.38 201 SER A CA 1
ATOM 1553 C C . SER A 1 201 ? -10.709 7.871 15.608 1.00 92.38 201 SER A C 1
ATOM 1555 O O . SER A 1 201 ? -10.829 9.042 15.250 1.00 92.38 201 SER A O 1
ATOM 1557 N N . GLU A 1 202 ? -9.742 7.078 15.144 1.00 94.56 202 GLU A N 1
ATOM 1558 C CA . GLU A 1 202 ? -8.673 7.574 14.273 1.00 94.56 202 GLU A CA 1
ATOM 1559 C C . GLU A 1 202 ? -9.162 7.981 12.885 1.00 94.56 202 GLU A C 1
ATOM 1561 O O . GLU A 1 202 ? -8.752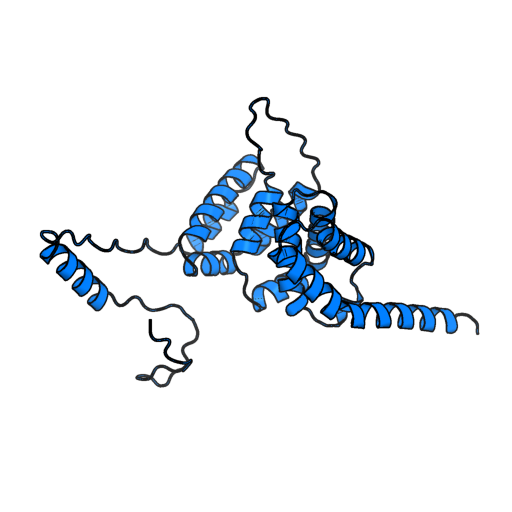 9.017 12.361 1.00 94.56 202 GLU A O 1
ATOM 1566 N N . ILE A 1 203 ? -10.101 7.231 12.298 1.00 94.75 203 ILE A N 1
ATOM 1567 C CA . ILE A 1 203 ? -10.713 7.613 11.016 1.00 94.75 203 ILE A CA 1
ATOM 1568 C C . ILE A 1 203 ? -11.441 8.963 11.151 1.00 94.75 203 ILE A C 1
ATOM 1570 O O . ILE A 1 203 ? -11.348 9.815 10.265 1.00 94.75 203 ILE A O 1
ATOM 1574 N N . VAL A 1 204 ? -12.143 9.191 12.268 1.00 94.50 204 VAL A N 1
ATOM 1575 C CA . VAL A 1 204 ? -12.785 10.484 12.557 1.00 94.50 204 VAL A CA 1
ATOM 1576 C C . VAL A 1 204 ? -11.745 11.584 12.774 1.00 94.50 204 VAL A C 1
ATOM 1578 O O . VAL A 1 204 ? -11.958 12.711 12.326 1.00 94.50 204 VAL A O 1
ATOM 1581 N N . GLN A 1 205 ? -10.617 11.279 13.413 1.00 94.56 205 GLN A N 1
ATOM 1582 C CA . GLN A 1 205 ? -9.556 12.256 13.633 1.00 94.56 205 GLN A CA 1
ATOM 1583 C C . GLN A 1 205 ? -8.915 12.710 12.315 1.00 94.56 205 GLN A C 1
ATOM 1585 O O . GLN A 1 205 ? -8.780 13.908 12.087 1.00 94.56 205 GLN A O 1
ATOM 1590 N N . VAL A 1 206 ? -8.644 11.787 11.388 1.00 94.38 206 VAL A N 1
ATOM 1591 C CA . VAL A 1 206 ? -8.160 12.116 10.033 1.00 94.38 206 VAL A CA 1
ATOM 1592 C C . VAL A 1 206 ? -9.120 13.059 9.297 1.00 94.38 206 VAL A C 1
ATOM 1594 O O . VAL A 1 206 ? -8.683 13.953 8.570 1.00 94.38 206 VAL A O 1
ATOM 1597 N N . LEU A 1 207 ? -10.435 12.887 9.476 1.00 93.75 207 LEU A N 1
ATOM 1598 C CA . LEU A 1 207 ? -11.430 13.789 8.888 1.00 93.75 207 LEU A CA 1
ATOM 1599 C C . LEU A 1 207 ? -11.371 15.192 9.475 1.00 93.75 207 LEU A C 1
ATOM 1601 O O . LEU A 1 207 ? -11.494 16.161 8.729 1.00 93.75 207 LEU A O 1
ATOM 1605 N N . ARG A 1 208 ? -11.205 15.295 10.795 1.00 94.00 208 ARG A N 1
ATOM 1606 C CA . ARG A 1 208 ? -11.125 16.579 11.502 1.00 94.00 208 ARG A CA 1
ATOM 1607 C C . ARG A 1 208 ? -9.875 17.354 11.120 1.00 94.00 208 ARG A C 1
ATOM 1609 O O . ARG A 1 208 ? -9.964 18.558 10.895 1.00 94.00 208 ARG A O 1
ATOM 1616 N N . ASP A 1 209 ? -8.762 16.646 10.989 1.00 93.19 209 ASP A N 1
ATOM 1617 C CA . ASP A 1 209 ? -7.463 17.240 10.685 1.00 93.19 209 ASP A CA 1
ATOM 1618 C C . ASP A 1 209 ? -7.348 17.684 9.219 1.00 93.19 209 ASP A C 1
ATOM 1620 O O . ASP A 1 209 ? -6.458 18.455 8.884 1.00 93.19 209 ASP A O 1
ATOM 1624 N N . GLN A 1 210 ? -8.262 17.241 8.342 1.00 89.75 210 GLN A N 1
ATOM 1625 C CA . GLN A 1 210 ? -8.343 17.662 6.933 1.00 89.75 210 GLN A CA 1
ATOM 1626 C C . GLN A 1 210 ? -7.017 17.531 6.165 1.00 89.75 210 GLN A C 1
ATOM 1628 O O . GLN A 1 210 ? -6.711 18.320 5.274 1.00 89.75 210 GLN A O 1
ATOM 1633 N N . ILE A 1 211 ? -6.269 16.473 6.476 1.00 91.31 211 ILE A N 1
ATOM 1634 C CA . ILE A 1 211 ? -4.901 16.231 6.002 1.00 91.31 211 ILE A CA 1
ATOM 1635 C C . ILE A 1 211 ? -4.783 16.306 4.471 1.00 91.31 211 ILE A C 1
ATOM 1637 O O . ILE A 1 211 ? -3.847 16.868 3.912 1.00 91.31 211 ILE A O 1
ATOM 1641 N N . SER A 1 212 ? -5.749 15.724 3.756 1.00 94.75 212 SER A N 1
ATOM 1642 C CA . SER A 1 212 ? -5.904 15.930 2.316 1.00 94.75 212 SER A CA 1
ATOM 1643 C C . SER A 1 212 ? -7.319 15.586 1.875 1.00 94.75 212 SER A C 1
ATOM 1645 O O . SER A 1 212 ? -7.955 14.696 2.440 1.00 94.75 212 SER A O 1
ATOM 1647 N N . HIS A 1 213 ? -7.788 16.192 0.781 1.00 95.38 213 HIS A N 1
ATOM 1648 C CA . HIS A 1 213 ? -9.102 15.870 0.211 1.00 95.38 213 HIS A CA 1
ATOM 1649 C C . HIS A 1 213 ? -9.256 14.370 -0.106 1.00 95.38 213 HIS A C 1
ATOM 1651 O O . HIS A 1 213 ? -10.327 13.789 0.070 1.00 95.38 213 HIS A O 1
ATOM 1657 N N . LYS A 1 214 ? -8.175 13.715 -0.552 1.00 95.25 214 LYS A N 1
ATOM 1658 C CA . LYS A 1 214 ? -8.178 12.281 -0.865 1.00 95.25 214 LYS A CA 1
ATOM 1659 C C . LYS A 1 214 ? -8.328 11.430 0.400 1.00 95.25 214 LYS A C 1
ATOM 1661 O O . LYS A 1 214 ? -9.139 10.507 0.400 1.00 95.25 214 LYS A O 1
ATOM 1666 N N . ALA A 1 215 ? -7.589 11.758 1.462 1.00 95.31 215 ALA A N 1
ATOM 1667 C CA . ALA A 1 215 ? -7.687 11.074 2.749 1.00 95.31 215 ALA A CA 1
ATOM 1668 C C . ALA A 1 215 ? -9.061 11.295 3.395 1.00 95.31 215 ALA A C 1
ATOM 1670 O O . ALA A 1 215 ? -9.690 10.331 3.820 1.00 95.31 215 ALA A O 1
ATOM 1671 N N . SER A 1 216 ? -9.580 12.528 3.381 1.00 96.00 216 SER A N 1
ATOM 1672 C CA . SER A 1 216 ? -10.904 12.836 3.927 1.00 96.00 216 SER A CA 1
ATOM 1673 C C . SER A 1 216 ? -12.015 12.103 3.177 1.00 96.00 216 SER A C 1
ATOM 1675 O O . SER A 1 216 ? -12.883 11.494 3.796 1.00 96.00 216 SER A O 1
ATOM 1677 N N . LYS A 1 217 ? -11.972 12.072 1.839 1.00 96.50 217 LYS A N 1
ATOM 1678 C CA . LYS A 1 217 ? -12.924 11.278 1.053 1.00 96.50 217 LYS A CA 1
ATOM 1679 C C . LYS A 1 217 ? -12.867 9.795 1.436 1.00 96.50 217 LYS A C 1
ATOM 1681 O O . LYS A 1 217 ? -13.908 9.189 1.669 1.00 96.50 217 LYS A O 1
ATOM 1686 N N . ALA A 1 218 ? -11.666 9.228 1.529 1.00 96.31 218 ALA A N 1
ATOM 1687 C CA . ALA A 1 218 ? -11.493 7.823 1.879 1.00 96.31 218 ALA A CA 1
ATOM 1688 C C . ALA A 1 218 ? -11.991 7.503 3.296 1.00 96.31 218 ALA A C 1
ATOM 1690 O O . ALA A 1 218 ? -12.653 6.488 3.497 1.00 96.31 218 ALA A O 1
ATOM 1691 N N . ALA A 1 219 ? -11.732 8.387 4.260 1.00 96.38 219 ALA A N 1
ATOM 1692 C CA . ALA A 1 219 ? -12.223 8.255 5.624 1.00 96.38 219 ALA A CA 1
ATOM 1693 C C . ALA A 1 219 ? -13.760 8.338 5.703 1.00 96.38 219 ALA A C 1
ATOM 1695 O O . ALA A 1 219 ? -14.375 7.547 6.417 1.00 96.38 219 ALA A O 1
ATOM 1696 N N . LEU A 1 220 ? -14.406 9.218 4.926 1.00 95.75 220 LEU A N 1
ATOM 1697 C CA . LEU A 1 220 ? -15.873 9.253 4.827 1.00 95.75 220 LEU A CA 1
ATOM 1698 C C . LEU A 1 220 ? -16.434 7.952 4.243 1.00 95.75 220 LEU A C 1
ATOM 1700 O O . LEU A 1 220 ? -17.372 7.387 4.802 1.00 95.75 220 LEU A O 1
ATOM 1704 N N . GLU A 1 221 ? -15.855 7.464 3.144 1.00 95.25 221 GLU A N 1
ATOM 1705 C CA . GLU A 1 221 ? -16.262 6.204 2.509 1.00 95.25 221 GLU A CA 1
ATOM 1706 C C . GLU A 1 221 ? -16.111 5.019 3.480 1.00 95.25 221 GLU A C 1
ATOM 1708 O O . GLU A 1 221 ? -17.020 4.195 3.599 1.00 95.25 221 GLU A O 1
ATOM 1713 N N . LEU A 1 222 ? -15.015 4.976 4.244 1.00 94.56 222 LEU A N 1
ATOM 1714 C CA . LEU A 1 222 ? -14.810 4.007 5.320 1.00 94.56 222 LEU A CA 1
ATOM 1715 C C . LEU A 1 222 ? -15.911 4.088 6.380 1.00 94.56 222 LEU A C 1
ATOM 1717 O O . LEU A 1 222 ? -16.533 3.073 6.687 1.00 94.56 222 LEU A O 1
ATOM 1721 N N . LEU A 1 223 ? -16.198 5.273 6.925 1.00 92.44 223 LEU A N 1
ATOM 1722 C CA . LEU A 1 223 ? -17.237 5.417 7.947 1.00 92.44 223 LEU A CA 1
ATOM 1723 C C . LEU A 1 223 ? -18.611 4.989 7.428 1.00 92.44 223 LEU A C 1
ATOM 1725 O O . LEU A 1 223 ? -19.329 4.289 8.141 1.00 92.44 223 LEU A O 1
ATOM 1729 N N . ILE A 1 224 ? -18.965 5.345 6.191 1.00 91.00 224 ILE A N 1
ATOM 1730 C CA . ILE A 1 224 ? -20.234 4.939 5.571 1.00 91.00 224 ILE A CA 1
ATOM 1731 C C . ILE A 1 224 ? -20.328 3.410 5.489 1.00 91.00 224 ILE A C 1
ATOM 1733 O O . ILE A 1 224 ? -21.349 2.837 5.873 1.00 91.00 224 ILE A O 1
ATOM 1737 N N . ASN A 1 225 ? -19.254 2.747 5.055 1.00 88.00 225 ASN A N 1
ATOM 1738 C CA . ASN A 1 225 ? -19.226 1.296 4.875 1.00 88.00 225 ASN A CA 1
ATOM 1739 C C . ASN A 1 225 ? -19.152 0.520 6.199 1.00 88.00 225 ASN A C 1
ATOM 1741 O O . ASN A 1 225 ? -19.691 -0.583 6.294 1.00 88.00 225 ASN A O 1
ATOM 1745 N N . LEU A 1 226 ? -18.516 1.084 7.229 1.00 86.81 226 LEU A N 1
ATOM 1746 C CA . LEU A 1 226 ? -18.311 0.427 8.523 1.00 86.81 226 LEU A CA 1
ATOM 1747 C C . LEU A 1 226 ? -19.444 0.680 9.532 1.00 86.81 226 LEU A C 1
ATOM 1749 O O . LEU A 1 226 ? -19.715 -0.179 10.374 1.00 86.81 226 LEU A O 1
ATOM 1753 N N . CYS A 1 227 ? -20.160 1.807 9.432 1.00 79.06 227 CYS A N 1
ATOM 1754 C CA . CYS A 1 227 ? -21.289 2.152 10.311 1.00 79.06 227 CYS A CA 1
ATOM 1755 C C . CYS A 1 227 ? -22.341 1.031 10.485 1.00 79.06 227 CYS A C 1
ATOM 1757 O O . CYS A 1 227 ? -22.802 0.818 11.613 1.00 79.06 227 CYS A O 1
ATOM 1759 N N . PRO A 1 228 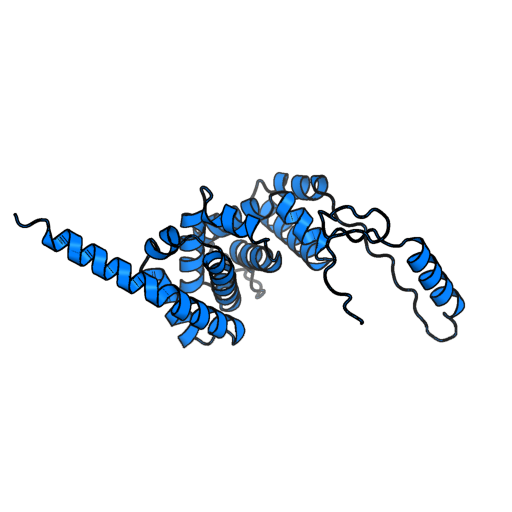? -22.751 0.294 9.431 1.00 79.06 228 PRO A N 1
ATOM 1760 C CA . PRO A 1 228 ? -23.697 -0.813 9.569 1.00 79.06 228 PRO A CA 1
ATOM 1761 C C . PRO A 1 228 ? -23.191 -1.957 10.458 1.00 79.06 228 PRO A C 1
ATOM 1763 O O . PRO A 1 228 ? -23.998 -2.646 11.085 1.00 79.06 228 PRO A O 1
ATOM 1766 N N . TRP A 1 229 ? -21.876 -2.167 10.528 1.00 73.00 229 TRP A N 1
ATOM 1767 C CA . TRP A 1 229 ? -21.261 -3.291 11.237 1.00 73.00 229 TRP A CA 1
ATOM 1768 C C . TRP A 1 229 ? -21.031 -2.990 12.718 1.00 73.00 229 TRP A C 1
ATOM 1770 O O . TRP A 1 229 ? -21.327 -3.843 13.555 1.00 73.00 229 TRP A O 1
ATOM 1780 N N . GLY A 1 230 ? -20.663 -1.752 13.064 1.00 61.38 230 GLY A N 1
ATOM 1781 C CA . GLY A 1 230 ? -20.547 -1.328 14.467 1.00 61.38 230 GLY A CA 1
ATOM 1782 C C . GLY A 1 230 ? -21.874 -1.424 15.240 1.00 61.38 230 GLY A C 1
ATOM 1783 O O . GLY A 1 230 ? -21.904 -1.798 16.412 1.00 61.38 230 GLY A O 1
ATOM 1784 N N . LYS A 1 231 ? -23.014 -1.185 14.570 1.00 59.66 231 LYS A N 1
ATOM 1785 C CA . LYS A 1 231 ? -24.349 -1.373 15.176 1.00 59.66 231 LYS A CA 1
ATOM 1786 C C . LYS A 1 231 ? -24.640 -2.839 15.515 1.00 59.66 231 LYS A C 1
ATOM 1788 O O . LYS A 1 231 ? -25.231 -3.110 16.559 1.00 59.66 231 LYS A O 1
ATOM 1793 N N . LYS A 1 232 ? -24.214 -3.776 14.661 1.00 57.72 232 LYS A N 1
ATOM 1794 C CA . LYS A 1 232 ? -24.407 -5.221 14.871 1.00 57.72 232 LYS A CA 1
ATOM 1795 C C . LYS A 1 232 ? -23.545 -5.748 16.020 1.00 57.72 232 LYS A C 1
ATOM 1797 O O . LYS A 1 232 ? -24.024 -6.565 16.800 1.00 57.72 232 LYS A O 1
ATOM 1802 N N . GLN A 1 233 ? -22.324 -5.237 16.172 1.00 54.00 233 GLN A N 1
ATOM 1803 C CA . GLN A 1 233 ? -21.437 -5.581 17.288 1.00 54.00 233 GLN A CA 1
ATOM 1804 C C . GLN A 1 233 ? -22.037 -5.156 18.640 1.00 54.00 233 GLN A C 1
ATOM 1806 O O . GLN A 1 233 ? -22.124 -5.964 19.564 1.00 54.00 233 GLN A O 1
ATOM 1811 N N . ASN A 1 234 ? -22.567 -3.930 18.727 1.00 55.06 234 ASN A N 1
ATOM 1812 C CA . ASN A 1 234 ? -23.219 -3.424 19.941 1.00 55.06 234 ASN A CA 1
ATOM 1813 C C . ASN A 1 234 ? -24.524 -4.163 20.287 1.00 55.06 234 ASN A C 1
ATOM 1815 O O . ASN A 1 234 ? -24.848 -4.328 21.463 1.00 55.06 234 ASN A O 1
ATOM 1819 N N . GLN A 1 235 ? -25.277 -4.627 19.283 1.00 52.59 235 GLN A N 1
ATOM 1820 C CA . GLN A 1 235 ? -26.463 -5.463 19.502 1.00 52.59 235 GLN A CA 1
ATOM 1821 C C . GLN A 1 235 ? -26.086 -6.873 19.976 1.00 52.59 235 GLN A C 1
ATOM 1823 O O . GLN A 1 235 ? -26.652 -7.332 20.962 1.00 52.59 235 GLN A O 1
ATOM 1828 N N . SER A 1 236 ? -25.086 -7.514 19.359 1.00 51.00 236 SER A N 1
ATOM 1829 C CA . SER A 1 236 ? -24.589 -8.836 19.773 1.00 51.00 236 SER A CA 1
ATOM 1830 C C . SER A 1 236 ? -24.063 -8.840 21.212 1.00 51.00 236 SER A C 1
ATOM 1832 O O . SER A 1 236 ? -24.368 -9.758 21.972 1.00 51.00 236 SER A O 1
ATOM 1834 N N . HIS A 1 237 ? -23.319 -7.803 21.617 1.00 52.44 237 HIS A N 1
ATOM 1835 C CA . HIS A 1 237 ? -22.865 -7.665 23.004 1.00 52.44 237 HIS A CA 1
ATOM 1836 C C . HIS A 1 237 ? -24.030 -7.483 23.987 1.00 52.44 237 HIS A C 1
ATOM 1838 O O . HIS A 1 237 ? -24.025 -8.082 25.060 1.00 52.44 237 HIS A O 1
ATOM 1844 N N . ARG A 1 238 ? -25.071 -6.719 23.620 1.00 48.78 238 ARG A N 1
ATOM 1845 C CA . ARG A 1 238 ? -26.281 -6.582 24.450 1.00 48.78 238 ARG A CA 1
ATOM 1846 C C . ARG A 1 238 ? -27.054 -7.894 24.595 1.00 48.78 238 ARG A C 1
ATOM 1848 O O . ARG A 1 238 ? -27.547 -8.165 25.688 1.00 48.78 238 ARG A O 1
ATOM 1855 N N . SER A 1 239 ? -27.142 -8.698 23.534 1.00 49.84 239 SER A N 1
ATOM 1856 C CA . SER A 1 239 ? -27.819 -10.003 23.537 1.00 49.84 239 SER A CA 1
ATOM 1857 C C . SER A 1 239 ? -27.097 -11.053 24.388 1.00 49.84 239 SER A C 1
ATOM 1859 O O . SER A 1 239 ? -27.748 -11.854 25.045 1.00 49.84 239 SER A O 1
ATOM 1861 N N . GLN A 1 240 ? -25.760 -11.040 24.428 1.00 48.94 240 GLN A N 1
ATOM 1862 C CA . GLN A 1 240 ? -24.991 -11.952 25.287 1.00 48.94 240 GLN A CA 1
ATOM 1863 C C . GLN A 1 240 ? -25.100 -11.593 26.777 1.00 48.94 240 GLN A C 1
ATOM 1865 O O . GLN A 1 240 ? -25.201 -12.490 27.607 1.00 48.94 240 GLN A O 1
ATOM 1870 N N . CYS A 1 241 ? -25.174 -10.305 27.130 1.00 48.94 241 CYS A N 1
ATOM 1871 C CA . CYS A 1 241 ? -25.397 -9.888 28.521 1.00 48.94 241 CYS A CA 1
ATOM 1872 C C . CYS A 1 241 ? -26.815 -10.190 29.044 1.00 48.94 241 CYS A C 1
ATOM 1874 O O . CYS A 1 241 ? -27.020 -10.179 30.254 1.00 48.94 241 CYS A O 1
ATOM 1876 N N . SER A 1 242 ? -27.791 -10.450 28.166 1.00 46.69 242 SER A N 1
ATOM 1877 C CA . SER A 1 242 ? -29.173 -10.787 28.553 1.00 46.69 242 SER A CA 1
ATOM 1878 C C . SER A 1 242 ? -29.429 -12.293 28.707 1.00 46.69 242 SER A C 1
ATOM 1880 O O . SER A 1 242 ? -30.505 -12.665 29.149 1.00 46.69 242 SER A O 1
ATOM 1882 N N . LEU A 1 243 ? -28.445 -13.147 28.395 1.00 50.09 243 LEU A N 1
ATOM 1883 C CA . LEU A 1 243 ? -28.511 -14.612 28.541 1.00 50.09 243 LEU A CA 1
ATOM 1884 C C . LEU A 1 243 ? -27.660 -15.144 29.714 1.00 50.09 243 LEU A C 1
ATOM 1886 O O . LEU A 1 243 ? -27.524 -16.351 29.874 1.00 50.09 243 LEU A O 1
ATOM 1890 N N . GLY A 1 244 ? -27.054 -14.255 30.511 1.00 42.53 244 GLY A N 1
ATOM 1891 C CA . GLY A 1 244 ? -26.246 -14.595 31.696 1.00 42.53 244 GLY A CA 1
ATOM 1892 C C . GLY A 1 244 ? -26.966 -14.397 33.036 1.00 42.53 244 GLY A C 1
ATOM 1893 O O . GLY A 1 244 ? -26.316 -14.417 34.077 1.00 42.53 244 GLY A O 1
ATOM 1894 N N . TYR A 1 245 ? -28.278 -14.165 33.001 1.00 42.62 245 TYR A N 1
ATOM 1895 C CA . TYR A 1 245 ? -29.158 -14.084 34.165 1.00 42.62 245 TYR A CA 1
ATOM 1896 C C . TYR A 1 245 ? -30.347 -15.021 33.941 1.00 42.62 245 TYR A C 1
ATOM 1898 O O . TYR A 1 245 ? -31.453 -14.548 33.722 1.00 42.62 245 TYR A O 1
ATOM 1906 N N . ASP A 1 246 ? -30.088 -16.324 33.933 1.00 39.00 246 ASP A N 1
ATOM 1907 C CA . ASP A 1 246 ? -31.068 -17.384 34.199 1.00 39.00 246 ASP A CA 1
ATOM 1908 C C . ASP A 1 246 ? -30.330 -18.593 34.794 1.00 39.00 246 ASP A C 1
ATOM 1910 O O . ASP A 1 246 ? -29.266 -18.967 34.242 1.00 39.00 246 ASP A O 1
#

Radius of gyration: 22.99 Å; chains: 1; bounding box: 53×38×74 Å

Secondary structure (DSSP, 8-state):
--------B-TTT--B--S------HHHHHHHHHHHHHTGGGT-PPPPPPPPPPPHHHHHHHHHT--SHHHHHHHHHHHHHHHHH-HHHHHHHHHTTHHHHHHHHHHHHHHS------SS-S----HHHHHHHHHHHT---HHHHHHHHHSTTHHHHHHHHHHHHHHS-HHHHHHHHHHHHHHHHT--HHHHHT--HHHHHHHHHHHHHT--HHHHHHHHHHHHHHHHHHHHHHHHHHHHHTSS--

InterPro domains:
  IPR003613 U-box domain [PS51698] (1-42)
  IPR011989 Armadillo-like helical [G3DSA:1.25.10.10] (57-241)
  IPR013083 Zinc finger, RING/FYVE/PHD-type [G3DSA:3.30.40.10] (1-38)
  IPR016024 Armadillo-type fold [SSF48371] (67-232)
  IPR045185 E3 ubiquitin-protein ligase PUB22/23/24-like [PTHR22849] (5-233)
  IPR058678 U-box domain-containing protein-like, ARM repeat region [PF25598] (59-233)

pLDDT: mean 81.53, std 17.59, range [26.16, 97.25]

Sequence (246 aa):
MVVFRQNDTCPVTKQVISGCEVTPNHTLRRLLQSWCTLNASYGIERIPTPKPAINRAQVSKILNAAKSPQQQVECLRKLRSIASENETNKRCMEAAGAVDFLVSVVNNFNSLSFEETSEDGFEITRPGDEALSILYGLQISESGLKNLIMGRNGELIIETLTKVMQGGNDESRAYAVLLLKSMLEVADPQKLISLKQELFSEIVQVLRDQISHKASKAALELLINLCPWGKKQNQSHRSQCSLGYD

Organism: Salix purpurea (NCBI:txid77065)